Protein AF-0000000080637520 (afdb_homodimer)

Nearest PDB structures (foldseek):
  1yhf-assembly1_A  TM=9.267E-01  e=2.092E-11  Streptococcus pyogenes M1 GAS
  2ozj-assembly2_B-3  TM=9.590E-01  e=1.100E-08  Desulfitobacterium hafniense DCB-2
  3fjs-assembly2_D  TM=9.680E-01  e=2.111E-07  Cupriavidus pinatubonensis JMP134
  5j4f-assembly1_A  TM=8.768E-01  e=8.438E-08  Helicobacter pylori 26695
  9bwf-assembly1_A  TM=8.533E-01  e=1.335E-07  metagenome

Secondary structure (DSSP, 8-state):
---PEE--PPPBTTB-EEEEEEEETTEEEEEEEE-TT-EEEEE--SSEEEEEEEESEEEEEETTEEEEEETTEEEEE-TT--EEEEESSSEEEEEEEE--/---PEE--PPPBTTB-EEEEEEEETTEEEEEEEE-TT-EEEEE--SSEEEEEEEESEEEEEETTEEEEEETTEEEEE-TT--EEEEESSSEEEEEEEE--

Sequence (200 aa):
MAEPVNLDLTVQEGAVVSKTLLERPSGSLTLFAFGKGQRLSPHSAPYDAYIVLLEGRLSVTVGEETATLTAGTGILMPAMVLHALEALEDSRFLLVMLKAMAEPVNLDLTVQEGAVVSKTLLERPSGSLTLFAFGKGQRLSPHSAPYDAYIVLLEGRLSVTVGEETATLTAGTGILMPAMVLHALEALEDSRFLLVMLKA

Solvent-accessible surface area (backbone atoms only — not comparable to full-atom values): 9967 Å² total; per-residue (Å²): 122,54,64,73,41,78,65,81,65,72,60,35,88,97,36,84,38,71,46,79,78,43,80,50,88,8,22,37,35,32,41,38,16,31,25,55,71,37,68,45,73,74,44,61,45,91,33,39,33,36,41,37,31,66,37,45,28,36,38,39,31,39,64,93,23,72,36,78,42,43,52,48,21,28,38,74,40,54,49,65,40,40,30,31,39,34,17,75,26,56,24,32,32,40,39,38,35,44,32,110,122,53,63,72,42,77,66,80,66,72,60,34,87,97,36,84,39,72,46,80,78,44,82,50,90,9,23,37,34,33,39,38,14,30,24,55,70,38,68,43,75,75,46,62,44,90,35,40,34,34,39,38,31,66,37,44,29,36,39,39,31,39,64,91,24,71,37,78,42,44,52,49,22,26,38,75,41,54,49,64,40,40,30,31,40,35,18,74,27,57,25,33,31,40,39,38,35,42,44,100

Radius of gyration: 16.41 Å; Cα contacts (8 Å, |Δi|>4): 615; chains: 2; bounding box: 31×48×44 Å

Structure (mmCIF, N/CA/C/O backbone):
data_AF-0000000080637520-model_v1
#
loop_
_entity.id
_entity.type
_entity.pdbx_description
1 polymer 'Cup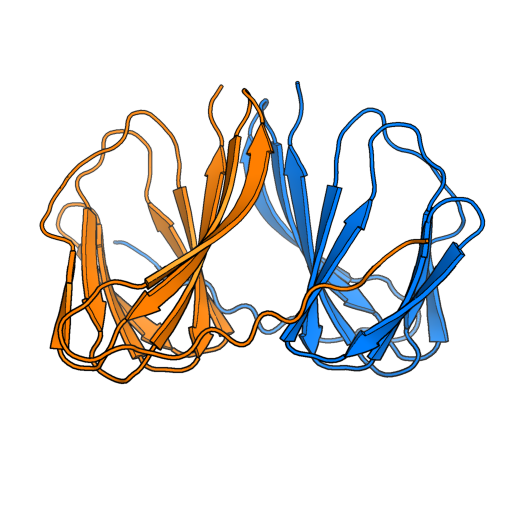in 2 conserved barrel domain protein'
#
loop_
_atom_site.group_PDB
_atom_site.id
_atom_site.type_symbol
_atom_site.label_atom_id
_atom_site.label_alt_id
_atom_site.label_comp_id
_atom_site.label_asym_id
_atom_site.label_entity_id
_atom_site.label_seq_id
_atom_site.pdbx_PDB_ins_code
_atom_site.Cartn_x
_atom_site.Cartn_y
_atom_site.Cartn_z
_atom_site.occupancy
_atom_site.B_iso_or_equiv
_atom_site.auth_seq_id
_atom_site.auth_comp_id
_atom_site.auth_asym_id
_atom_site.auth_atom_id
_atom_site.pdbx_PDB_model_num
ATOM 1 N N . MET A 1 1 ? 5.723 -22.016 3.059 1 69.44 1 MET A N 1
ATOM 2 C CA . MET A 1 1 ? 4.383 -21.688 2.58 1 69.44 1 MET A CA 1
ATOM 3 C C . MET A 1 1 ? 4.203 -20.188 2.463 1 69.44 1 MET A C 1
ATOM 5 O O . MET A 1 1 ? 4.762 -19.422 3.258 1 69.44 1 MET A O 1
ATOM 9 N N . ALA A 1 2 ? 3.672 -19.703 1.327 1 84.25 2 ALA A N 1
ATOM 10 C CA . ALA A 1 2 ? 3.252 -18.312 1.232 1 84.25 2 ALA A CA 1
ATOM 11 C C . ALA A 1 2 ? 2.211 -17.984 2.297 1 84.25 2 ALA A C 1
ATOM 13 O O . ALA A 1 2 ? 1.141 -18.594 2.34 1 84.25 2 ALA A O 1
ATOM 14 N N . GLU A 1 3 ? 2.48 -17.234 3.225 1 92.44 3 GLU A N 1
ATOM 15 C CA . GLU A 1 3 ? 1.586 -16.953 4.344 1 92.44 3 GLU A CA 1
ATOM 16 C C . GLU A 1 3 ? 1.021 -15.539 4.262 1 92.44 3 GLU A C 1
ATOM 18 O O . GLU A 1 3 ? 1.739 -14.562 4.492 1 92.44 3 GLU A O 1
ATOM 23 N N . PRO A 1 4 ? -0.352 -15.492 3.914 1 96.94 4 PRO A N 1
ATOM 24 C CA . PRO A 1 4 ? -0.959 -14.156 3.943 1 96.94 4 PRO A CA 1
ATOM 25 C C . PRO A 1 4 ? -0.915 -13.523 5.332 1 96.94 4 PRO A C 1
ATOM 27 O O . PRO A 1 4 ? -1.029 -14.219 6.34 1 96.94 4 PRO A O 1
ATOM 30 N N . VAL A 1 5 ? -0.699 -12.281 5.352 1 97.19 5 VAL A N 1
ATOM 31 C CA . VAL A 1 5 ? -0.708 -11.516 6.594 1 97.19 5 VAL A CA 1
ATOM 32 C C . VAL A 1 5 ? -2.012 -10.727 6.711 1 97.19 5 VAL A C 1
ATOM 34 O O . VAL A 1 5 ? -2.391 -10 5.789 1 97.19 5 VAL A O 1
ATOM 37 N N . ASN A 1 6 ? -2.688 -10.883 7.836 1 96.94 6 ASN A N 1
ATOM 38 C CA . ASN A 1 6 ? -3.873 -10.078 8.109 1 96.94 6 ASN A CA 1
ATOM 39 C C . ASN A 1 6 ? -3.502 -8.656 8.5 1 96.94 6 ASN A C 1
ATOM 41 O O . ASN A 1 6 ? -2.656 -8.445 9.367 1 96.94 6 ASN A O 1
ATOM 45 N N . LEU A 1 7 ? -4.184 -7.707 7.82 1 96.56 7 LEU A N 1
ATOM 46 C CA . LEU A 1 7 ? -3.807 -6.316 8.031 1 96.56 7 LEU A CA 1
ATOM 47 C C . LEU A 1 7 ? -4.785 -5.625 8.977 1 96.56 7 LEU A C 1
ATOM 49 O O . LEU A 1 7 ? -4.984 -4.41 8.891 1 96.56 7 LEU A O 1
ATOM 53 N N . ASP A 1 8 ? -5.383 -6.449 9.781 1 93.81 8 ASP A N 1
ATOM 54 C CA . ASP A 1 8 ? -6.289 -5.914 10.789 1 93.81 8 ASP A CA 1
ATOM 55 C C . ASP A 1 8 ? -5.527 -5.477 12.039 1 93.81 8 ASP A C 1
ATOM 57 O O . ASP A 1 8 ? -5.094 -6.316 12.836 1 93.81 8 ASP A O 1
ATOM 61 N N . LEU A 1 9 ? -5.141 -4.316 12.18 1 95.5 9 LEU A N 1
ATOM 62 C CA . LEU A 1 9 ? -4.445 -3.736 13.328 1 95.5 9 LEU A CA 1
ATOM 63 C C . LEU A 1 9 ? -5.41 -2.941 14.203 1 95.5 9 LEU A C 1
ATOM 65 O O . LEU A 1 9 ? -6.113 -2.059 13.711 1 95.5 9 LEU A O 1
ATOM 69 N N . THR A 1 10 ? -5.488 -3.232 15.43 1 93.69 10 THR A N 1
ATOM 70 C CA . THR A 1 10 ? -6.457 -2.621 16.328 1 93.69 10 THR A CA 1
ATOM 71 C C . THR A 1 10 ? -5.922 -1.31 16.891 1 93.69 10 THR A C 1
ATOM 73 O O . THR A 1 10 ? -4.781 -1.249 17.359 1 93.69 10 THR A O 1
ATOM 76 N N . VAL A 1 11 ? -6.777 -0.37 16.781 1 95.06 11 VAL A N 1
ATOM 77 C CA . VAL A 1 11 ? -6.445 0.908 17.406 1 95.06 11 VAL A CA 1
ATOM 78 C C . VAL A 1 11 ? -6.309 0.729 18.922 1 95.06 11 VAL A C 1
ATOM 80 O O . VAL A 1 11 ? -7.078 -0.007 19.531 1 95.06 11 VAL A O 1
ATOM 83 N N . GLN A 1 12 ? -5.258 1.315 19.406 1 91 12 GLN A N 1
ATOM 84 C CA . GLN A 1 12 ? -5.074 1.34 20.859 1 91 12 GLN A CA 1
ATOM 85 C C . GLN A 1 12 ? -5.164 2.764 21.391 1 91 12 GLN A C 1
ATOM 87 O O . GLN A 1 12 ? -4.531 3.678 20.859 1 91 12 GLN A O 1
ATOM 92 N N . GLU A 1 13 ? -6.008 2.924 22.391 1 85.5 13 GLU A N 1
ATOM 93 C CA . GLU A 1 13 ? -6.211 4.25 22.969 1 85.5 13 GLU A CA 1
ATOM 94 C C . GLU A 1 13 ? -4.891 4.859 23.422 1 85.5 13 GLU A C 1
ATOM 96 O O . GLU A 1 13 ? -4.117 4.219 24.141 1 85.5 13 GLU A O 1
ATOM 101 N N . GLY A 1 14 ? -4.691 6.031 22.969 1 84.69 14 GLY A N 1
ATOM 102 C CA . GLY A 1 14 ? -3.551 6.805 23.438 1 84.69 14 GLY A CA 1
ATOM 103 C C . GLY A 1 14 ? -2.234 6.344 22.844 1 84.69 14 GLY A C 1
ATOM 104 O O . GLY A 1 14 ? -1.164 6.758 23.297 1 84.69 14 GLY A O 1
ATOM 105 N N . ALA A 1 15 ? -2.311 5.422 21.984 1 87.75 15 ALA A N 1
ATOM 106 C CA . ALA A 1 15 ? -1.057 4.895 21.453 1 87.75 15 ALA A CA 1
ATOM 107 C C . ALA A 1 15 ? -1.112 4.777 19.922 1 87.75 15 ALA A C 1
ATOM 109 O O . ALA A 1 15 ? -2.15 4.422 19.359 1 87.75 15 ALA A O 1
ATOM 110 N N . VAL A 1 16 ? -0.018 5.199 19.375 1 89.44 16 VAL A N 1
ATOM 111 C CA . VAL A 1 16 ? 0.185 4.875 17.969 1 89.44 16 VAL A CA 1
ATOM 112 C C . VAL A 1 16 ? 0.652 3.43 17.828 1 89.44 16 VAL A C 1
ATOM 114 O O . VAL A 1 16 ? 1.63 3.023 18.453 1 89.44 16 VAL A O 1
ATOM 117 N N . VAL A 1 17 ? -0.124 2.627 17.125 1 96.19 17 VAL A N 1
ATOM 118 C CA . VAL A 1 17 ? 0.281 1.242 16.906 1 96.19 17 VAL A CA 1
ATOM 119 C C . VAL A 1 17 ? 0.634 1.041 15.43 1 96.19 17 VAL A C 1
ATOM 121 O O . VAL A 1 17 ? 0.028 1.656 14.547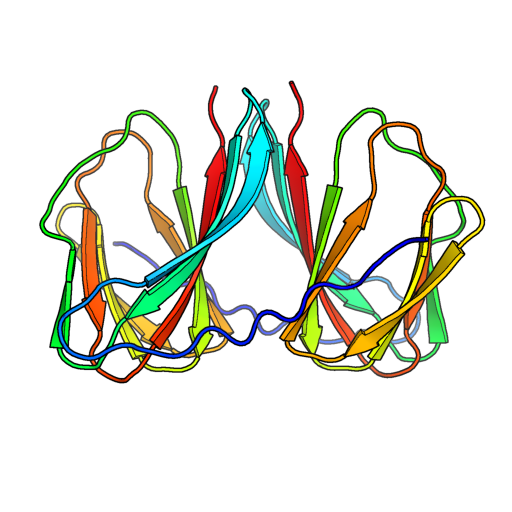 1 96.19 17 VAL A O 1
ATOM 124 N N . SER A 1 18 ? 1.673 0.239 15.164 1 97.69 18 SER A N 1
ATOM 125 C CA . SER A 1 18 ? 2.109 -0.012 13.797 1 97.69 18 SER A CA 1
ATOM 126 C C . SER A 1 18 ? 2.656 -1.427 13.641 1 97.69 18 SER A C 1
ATOM 128 O O . SER A 1 18 ? 2.924 -2.107 14.633 1 97.69 18 SER A O 1
ATOM 130 N N . LYS A 1 19 ? 2.666 -1.883 12.453 1 97.75 19 LYS A N 1
ATOM 131 C CA . LYS A 1 19 ? 3.256 -3.154 12.047 1 97.75 19 LYS A CA 1
ATOM 132 C C . LYS A 1 19 ? 4.031 -3.004 10.734 1 97.75 19 LYS A C 1
ATOM 134 O O . LYS A 1 19 ? 3.463 -2.607 9.719 1 97.75 19 LYS A O 1
ATOM 139 N N . THR A 1 20 ? 5.344 -3.295 10.797 1 98.44 20 THR A N 1
ATOM 140 C CA . THR A 1 20 ? 6.141 -3.279 9.57 1 98.44 20 THR A CA 1
ATOM 141 C C . THR A 1 20 ? 5.898 -4.543 8.758 1 98.44 20 THR A C 1
ATOM 143 O O . THR A 1 20 ? 6.105 -5.656 9.25 1 98.44 20 THR A O 1
ATOM 146 N N . LEU A 1 21 ? 5.516 -4.418 7.512 1 98.31 21 LEU A N 1
ATOM 147 C CA . LEU A 1 21 ? 5.188 -5.543 6.641 1 98.31 21 LEU A CA 1
ATOM 148 C C . LEU A 1 21 ? 6.387 -5.934 5.781 1 98.31 21 LEU A C 1
ATOM 150 O O . LEU A 1 21 ? 6.566 -7.109 5.457 1 98.31 21 LEU A O 1
ATOM 154 N N . LEU A 1 22 ? 7.137 -4.949 5.414 1 97.94 22 LEU A N 1
ATOM 155 C CA . LEU A 1 22 ? 8.328 -5.113 4.582 1 97.94 22 LEU A CA 1
ATOM 156 C C . LEU A 1 22 ? 9.336 -4.004 4.852 1 97.94 22 LEU A C 1
ATOM 158 O O . LEU A 1 22 ? 8.977 -2.826 4.891 1 97.94 22 LEU A O 1
ATOM 162 N N . GLU A 1 23 ? 10.57 -4.34 5.121 1 97.94 23 GLU A N 1
ATOM 163 C CA . GLU A 1 23 ? 11.664 -3.396 5.336 1 97.94 23 GLU A CA 1
ATOM 164 C C . GLU A 1 23 ? 12.93 -3.838 4.594 1 97.94 23 GLU A C 1
ATOM 166 O O . GLU A 1 23 ? 13.445 -4.93 4.836 1 97.94 23 GLU A O 1
ATOM 171 N N . ARG A 1 24 ? 13.242 -3.039 3.717 1 97.44 24 ARG A N 1
ATOM 172 C CA . ARG A 1 24 ? 14.469 -3.232 2.951 1 97.44 24 ARG A CA 1
ATOM 173 C C . ARG A 1 24 ? 15.281 -1.943 2.891 1 97.44 24 ARG A C 1
ATOM 175 O O . ARG A 1 24 ? 14.766 -0.864 3.191 1 97.44 24 ARG A O 1
ATOM 182 N N . PRO A 1 25 ? 16.625 -2.006 2.566 1 96.75 25 PRO A N 1
ATOM 183 C CA . PRO A 1 25 ? 17.406 -0.777 2.445 1 96.75 25 PRO A CA 1
ATOM 184 C C . PRO A 1 25 ? 16.781 0.235 1.489 1 96.75 25 PRO A C 1
ATOM 186 O O . PRO A 1 25 ? 16.906 1.444 1.696 1 96.75 25 PRO A O 1
ATOM 189 N N . SER A 1 26 ? 16.062 -0.219 0.478 1 97.38 26 SER A N 1
ATOM 190 C CA . SER A 1 26 ? 15.531 0.639 -0.574 1 97.38 26 SER A CA 1
ATOM 191 C C . SER A 1 26 ? 14.195 1.254 -0.161 1 97.38 26 SER A C 1
ATOM 193 O O . SER A 1 26 ? 13.695 2.168 -0.82 1 97.38 26 SER A O 1
ATOM 195 N N . GLY A 1 27 ? 13.633 0.707 0.934 1 98.06 27 GLY A N 1
ATOM 196 C CA . GLY A 1 27 ? 12.344 1.241 1.333 1 98.06 27 GLY A CA 1
ATOM 197 C C . GLY A 1 27 ? 11.625 0.375 2.35 1 98.06 27 GLY A C 1
ATOM 198 O O . GLY A 1 27 ? 12.203 -0.577 2.881 1 98.06 27 GLY A O 1
ATOM 199 N N . SER A 1 28 ? 10.383 0.803 2.646 1 98.62 28 SER A N 1
ATOM 200 C CA . SER A 1 28 ? 9.602 0.06 3.633 1 98.62 28 SER A CA 1
ATOM 201 C C . SER A 1 28 ? 8.109 0.189 3.367 1 98.62 28 SER A C 1
ATOM 203 O O . SER A 1 28 ? 7.676 1.099 2.656 1 98.62 28 SER A O 1
ATOM 205 N N . LEU A 1 29 ? 7.336 -0.751 3.822 1 98.81 29 LEU A N 1
ATOM 206 C CA . LEU A 1 29 ? 5.883 -0.794 3.912 1 98.81 29 LEU A CA 1
ATOM 207 C C . LEU A 1 29 ? 5.434 -1.036 5.352 1 98.81 29 LEU A C 1
ATOM 209 O O . LEU A 1 29 ? 5.746 -2.076 5.934 1 98.81 29 LEU A O 1
ATOM 213 N N . THR A 1 30 ? 4.746 -0.103 5.895 1 98.75 30 THR A N 1
ATOM 214 C CA . THR A 1 30 ? 4.332 -0.185 7.289 1 98.75 30 THR A CA 1
ATOM 215 C C . THR A 1 30 ? 2.834 0.061 7.426 1 98.75 30 THR A C 1
ATOM 217 O O . THR A 1 30 ? 2.287 0.961 6.785 1 98.75 30 THR A O 1
ATOM 220 N N . LEU A 1 31 ? 2.129 -0.757 8.195 1 98.81 31 LEU A N 1
ATOM 221 C CA . LEU A 1 31 ? 0.732 -0.562 8.57 1 98.81 31 LEU A CA 1
ATOM 222 C C . LEU A 1 31 ? 0.622 0.23 9.867 1 98.81 31 LEU A C 1
ATOM 224 O O . LEU A 1 31 ? 1.332 -0.054 10.836 1 98.81 31 LEU A O 1
ATOM 228 N N . PHE A 1 32 ? -0.22 1.238 9.852 1 98.69 32 PHE A N 1
ATOM 229 C CA . PHE A 1 32 ? -0.459 2.045 11.039 1 98.69 32 PHE A CA 1
ATOM 230 C C . PHE A 1 32 ? -1.928 1.994 11.445 1 98.69 32 PHE A C 1
ATOM 232 O O . PHE A 1 32 ? -2.809 1.88 10.586 1 98.69 32 PHE A O 1
ATOM 239 N N . ALA A 1 33 ? -2.174 2.145 12.742 1 98.38 33 ALA A N 1
ATOM 240 C CA . ALA A 1 33 ? -3.504 2.402 13.281 1 98.38 33 ALA A CA 1
ATOM 241 C C . ALA A 1 33 ? -3.486 3.588 14.242 1 98.38 33 ALA A C 1
ATOM 243 O O . ALA A 1 33 ? -2.678 3.627 15.172 1 98.38 33 ALA A O 1
ATOM 244 N N . PHE A 1 34 ? -4.277 4.543 13.953 1 97.56 34 PHE A N 1
ATOM 245 C CA . PHE A 1 34 ? -4.449 5.73 14.781 1 97.56 34 PHE A CA 1
ATOM 246 C C . PHE A 1 34 ? -5.859 5.789 15.352 1 97.56 34 PHE A C 1
ATOM 248 O O . PHE A 1 34 ? -6.84 5.641 14.617 1 97.56 34 PHE A O 1
ATOM 255 N N . GLY A 1 35 ? -5.914 5.934 16.625 1 96.88 35 GLY A N 1
ATOM 256 C CA . GLY A 1 35 ? -7.219 6.234 17.188 1 96.88 35 GLY A CA 1
ATOM 257 C C . GLY A 1 35 ? -7.695 7.641 16.875 1 96.88 35 GLY A C 1
ATOM 258 O O . GLY A 1 35 ? -6.891 8.523 16.562 1 96.88 35 GLY A O 1
ATOM 259 N N . LYS A 1 36 ? -9.062 7.75 16.891 1 96.75 36 LYS A N 1
ATOM 260 C CA . LYS A 1 36 ? -9.609 9.094 16.703 1 96.75 36 LYS A CA 1
ATOM 261 C C . LYS A 1 36 ? -8.883 10.109 17.578 1 96.75 36 LYS A C 1
ATOM 263 O O . LYS A 1 36 ? -8.703 9.891 18.781 1 96.75 36 LYS A O 1
ATOM 268 N N . GLY A 1 37 ? -8.461 11.18 16.922 1 96.5 37 GLY A N 1
ATOM 269 C CA . GLY A 1 37 ? -7.797 12.258 17.641 1 96.5 37 GLY A CA 1
ATOM 270 C C . GLY A 1 37 ? -6.293 12.086 17.719 1 96.5 37 GLY A C 1
ATOM 271 O O . GLY A 1 37 ? -5.57 13.031 18.031 1 96.5 37 GLY A O 1
ATOM 272 N N . GLN A 1 38 ? -5.77 10.891 17.531 1 97.06 38 GLN A N 1
ATOM 273 C CA . GLN A 1 38 ? -4.328 10.672 17.516 1 97.06 38 GLN A CA 1
ATOM 274 C C . GLN A 1 38 ? -3.66 11.453 16.391 1 97.06 38 GLN A C 1
ATOM 276 O O . GLN A 1 38 ? -4.184 11.516 15.281 1 97.06 38 GLN A O 1
ATOM 281 N N . ARG A 1 39 ? -2.428 11.953 16.688 1 96.06 39 ARG A N 1
ATOM 282 C CA . ARG A 1 39 ? -1.741 12.82 15.75 1 96.06 39 ARG A CA 1
ATOM 283 C C . ARG A 1 39 ? -0.271 12.438 15.617 1 96.06 39 ARG A C 1
ATOM 285 O O . ARG A 1 39 ? 0.289 11.789 16.5 1 96.06 39 ARG A O 1
ATOM 292 N N . LEU A 1 40 ? 0.281 12.711 14.492 1 96.06 40 LEU A N 1
ATOM 293 C CA . LEU A 1 40 ? 1.719 12.797 14.266 1 96.06 40 LEU A CA 1
ATOM 294 C C . LEU A 1 40 ? 2.148 14.242 14.023 1 96.06 40 LEU A C 1
ATOM 296 O O . LEU A 1 40 ? 1.677 14.883 13.086 1 96.06 40 LEU A O 1
ATOM 300 N N . SER A 1 41 ? 3.006 14.742 14.891 1 96.38 41 SER A N 1
ATOM 301 C CA . SER A 1 41 ? 3.461 16.125 14.812 1 96.38 41 SER A CA 1
ATOM 302 C C . SER A 1 41 ? 4.227 16.391 13.523 1 96.38 41 SER A C 1
ATOM 304 O O . SER A 1 41 ? 4.793 15.461 12.938 1 96.38 41 SER A O 1
ATOM 306 N N . PRO A 1 42 ? 4.25 17.594 13.125 1 97.69 42 PRO A N 1
ATOM 307 C CA . PRO A 1 42 ? 4.98 17.906 11.898 1 97.69 42 PRO A CA 1
ATOM 308 C C . PRO A 1 42 ? 6.434 17.438 11.938 1 97.69 42 PRO A C 1
ATOM 310 O O . PRO A 1 42 ? 7.125 17.641 12.938 1 97.69 42 PRO A O 1
ATOM 313 N N . HIS A 1 43 ? 6.863 16.766 10.945 1 98 43 HIS A N 1
ATOM 314 C CA . HIS A 1 43 ? 8.234 16.328 10.742 1 98 43 HIS A CA 1
ATOM 315 C C . HIS A 1 43 ? 8.523 16.078 9.258 1 98 43 HIS A C 1
ATOM 317 O O . HIS A 1 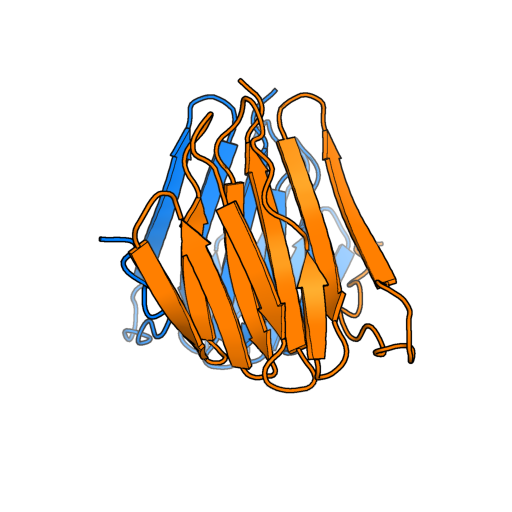43 ? 7.605 16.109 8.438 1 98 43 HIS A O 1
ATOM 323 N N . SER A 1 44 ? 9.781 15.961 8.883 1 97.38 44 SER A N 1
ATOM 324 C CA . SER A 1 44 ? 10.141 15.633 7.512 1 97.38 44 SER A CA 1
ATOM 325 C C . SER A 1 44 ? 11.008 14.383 7.449 1 97.38 44 SER A C 1
ATOM 327 O O . SER A 1 44 ? 11.578 13.961 8.461 1 97.38 44 SER A O 1
ATOM 329 N N . ALA A 1 45 ? 10.961 13.727 6.398 1 96.62 45 ALA A N 1
ATOM 330 C CA . ALA A 1 45 ? 11.844 12.602 6.098 1 96.62 45 ALA A CA 1
ATOM 331 C C . ALA A 1 45 ? 12.602 12.828 4.793 1 96.62 45 ALA A C 1
ATOM 333 O O . ALA A 1 45 ? 12.102 13.508 3.891 1 96.62 45 ALA A O 1
ATOM 334 N N . PRO A 1 46 ? 13.805 12.289 4.664 1 97.06 46 PRO A N 1
ATOM 335 C CA . PRO A 1 46 ? 14.609 12.547 3.463 1 97.06 46 PRO A CA 1
ATOM 336 C C . PRO A 1 46 ? 14.133 11.734 2.258 1 97.06 46 PRO A C 1
ATOM 338 O O . PRO A 1 46 ? 14.789 11.742 1.212 1 97.06 46 PRO A O 1
ATOM 341 N N . TYR A 1 47 ? 13.039 11.023 2.312 1 97.56 47 TYR A N 1
ATOM 342 C CA . TYR A 1 47 ? 12.539 10.156 1.247 1 97.56 47 TYR A CA 1
ATOM 343 C C . TYR A 1 47 ? 11.078 10.453 0.947 1 97.56 47 TYR A C 1
ATOM 345 O O . TYR A 1 47 ? 10.367 11.008 1.788 1 97.56 47 TYR A O 1
ATOM 353 N N . ASP A 1 48 ? 10.664 10.102 -0.244 1 97.62 48 ASP A N 1
ATOM 354 C CA . ASP A 1 48 ? 9.242 10.125 -0.551 1 97.62 48 ASP A CA 1
ATOM 355 C C . ASP A 1 48 ? 8.477 9.102 0.287 1 97.62 48 ASP A C 1
ATOM 357 O O . ASP A 1 48 ? 8.961 7.984 0.495 1 97.62 48 ASP A O 1
ATOM 361 N N . ALA A 1 49 ? 7.383 9.523 0.707 1 98.19 49 ALA A N 1
ATOM 362 C CA . ALA A 1 49 ? 6.469 8.633 1.423 1 98.19 49 ALA A CA 1
ATOM 363 C C . ALA A 1 49 ? 5.055 8.727 0.853 1 98.19 49 ALA A C 1
ATOM 365 O O . ALA A 1 49 ? 4.629 9.797 0.402 1 98.19 49 ALA A O 1
ATOM 366 N N . TYR A 1 50 ? 4.395 7.648 0.787 1 98.75 50 TYR A N 1
ATOM 367 C CA . TYR A 1 50 ? 3.039 7.59 0.254 1 98.75 50 TYR A CA 1
ATOM 368 C C . TYR A 1 50 ? 2.092 6.926 1.247 1 98.75 50 TYR A C 1
ATOM 370 O O . TYR A 1 50 ? 2.371 5.832 1.747 1 98.75 50 TYR A O 1
ATOM 378 N N . ILE A 1 51 ? 0.999 7.582 1.565 1 98.88 51 ILE A N 1
ATOM 379 C CA . ILE A 1 51 ? -0.025 7.035 2.449 1 98.88 51 ILE A CA 1
ATOM 380 C C . ILE A 1 51 ? -1.184 6.484 1.62 1 98.88 51 ILE A C 1
ATOM 382 O O . ILE A 1 51 ? -1.616 7.117 0.653 1 98.88 51 ILE A O 1
ATOM 386 N N . VAL A 1 52 ? -1.621 5.352 1.924 1 98.81 52 VAL A N 1
ATOM 387 C CA . VAL A 1 52 ? -2.891 4.797 1.464 1 98.81 52 VAL A CA 1
ATOM 388 C C . VAL A 1 52 ? -3.824 4.586 2.654 1 98.81 52 VAL A C 1
ATOM 390 O O . VAL A 1 52 ? -3.527 3.791 3.549 1 98.81 52 VAL A O 1
ATOM 393 N N . LEU A 1 53 ? -4.957 5.24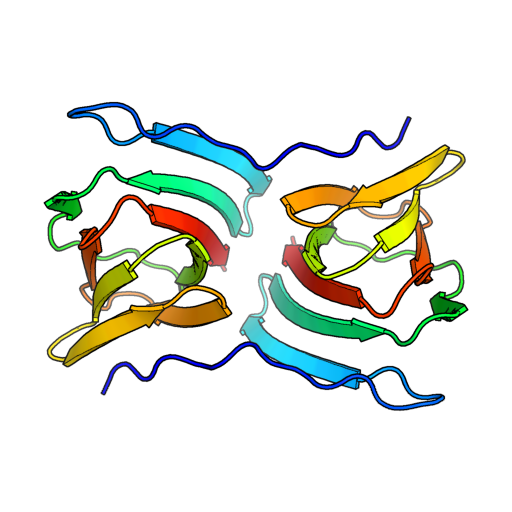6 2.658 1 98.69 53 LEU A N 1
ATOM 394 C CA . LEU A 1 53 ? -5.891 5.066 3.764 1 98.69 53 LEU A CA 1
ATOM 395 C C . LEU A 1 53 ? -6.805 3.871 3.518 1 98.69 53 LEU A C 1
ATOM 397 O O . LEU A 1 53 ? -7.5 3.814 2.502 1 98.69 53 LEU A O 1
ATOM 401 N N . LEU A 1 54 ? -6.754 2.949 4.402 1 97.94 54 LEU A N 1
ATOM 402 C CA . LEU A 1 54 ? -7.539 1.727 4.266 1 97.94 54 LEU A CA 1
ATOM 403 C C . LEU A 1 54 ? -8.898 1.876 4.934 1 97.94 54 LEU A C 1
ATOM 405 O O . LEU A 1 54 ? -9.898 1.335 4.453 1 97.94 54 LEU A O 1
ATOM 409 N N . GLU A 1 55 ? -8.93 2.488 6.074 1 97.25 55 GLU A N 1
ATOM 410 C CA . GLU A 1 55 ? -10.133 2.672 6.879 1 97.25 55 GLU A CA 1
ATOM 411 C C . GLU A 1 55 ? -10.086 3.984 7.656 1 97.25 55 GLU A C 1
ATOM 413 O O . GLU A 1 55 ? -9.023 4.387 8.133 1 97.25 55 GLU A O 1
ATOM 418 N N . GLY A 1 56 ? -11.273 4.641 7.805 1 97.56 56 GLY A N 1
ATOM 419 C CA . GLY A 1 56 ? -11.406 5.82 8.641 1 97.56 56 GLY A CA 1
ATOM 420 C C . GLY A 1 56 ? -11.328 7.117 7.855 1 97.56 56 GLY A C 1
ATOM 421 O O . GLY A 1 56 ? -11.805 7.191 6.719 1 97.56 56 GLY A O 1
ATOM 422 N N . ARG A 1 57 ? -10.945 8.164 8.523 1 98.69 57 ARG A N 1
ATOM 423 C CA . ARG A 1 57 ? -10.758 9.508 8 1 98.69 57 ARG A CA 1
ATOM 424 C C . ARG A 1 57 ? -9.516 10.164 8.594 1 98.69 57 ARG A C 1
ATOM 426 O O . ARG A 1 57 ? -9.344 10.195 9.812 1 98.69 57 ARG A O 1
ATOM 433 N N . LEU A 1 58 ? -8.641 10.617 7.75 1 98.56 58 LEU A N 1
ATOM 434 C CA . LEU A 1 58 ? -7.332 11.109 8.156 1 98.56 58 LEU A CA 1
ATOM 435 C C . LEU A 1 58 ? -7.082 12.508 7.594 1 98.56 58 LEU A C 1
ATOM 437 O O . LEU A 1 58 ? -7.297 12.75 6.406 1 98.56 58 LEU A O 1
ATOM 441 N N . SER A 1 59 ? -6.766 13.43 8.43 1 98.75 59 SER A N 1
ATOM 442 C CA . SER A 1 59 ? -6.266 14.719 7.98 1 98.75 59 SER A CA 1
ATOM 443 C C . SER A 1 59 ? -4.754 14.695 7.781 1 98.75 59 SER A C 1
ATOM 445 O O . SER A 1 59 ? -4.012 14.297 8.688 1 98.75 59 SER A O 1
ATOM 447 N N . VAL A 1 60 ? -4.309 15.055 6.602 1 98.75 60 VAL A N 1
ATOM 448 C CA . VAL A 1 60 ? -2.883 15.047 6.289 1 98.75 60 VAL A CA 1
ATOM 449 C C . VAL A 1 60 ? -2.443 16.422 5.816 1 98.75 60 VAL A C 1
ATOM 451 O O . VAL A 1 60 ? -3.021 16.984 4.879 1 98.75 60 VAL A O 1
ATOM 454 N N . THR A 1 61 ? -1.487 16.953 6.469 1 98.56 61 THR A N 1
ATOM 455 C CA . THR A 1 61 ? -0.877 18.203 6.055 1 98.56 61 THR A CA 1
ATOM 456 C C . THR A 1 61 ? 0.463 17.969 5.367 1 98.56 61 THR A C 1
ATOM 458 O O . THR A 1 61 ? 1.323 17.266 5.91 1 98.56 61 THR A O 1
ATOM 461 N N . VAL A 1 62 ? 0.596 18.469 4.207 1 98.5 62 VAL A N 1
ATOM 462 C CA . VAL A 1 62 ? 1.833 18.422 3.434 1 98.5 62 VAL A CA 1
ATOM 463 C C . VAL A 1 62 ? 2.271 19.828 3.064 1 98.5 62 VAL A C 1
ATOM 465 O O . VAL A 1 62 ? 1.618 20.5 2.26 1 98.5 62 VAL A O 1
ATOM 468 N N . GLY A 1 63 ? 3.455 20.203 3.633 1 97.44 63 GLY A N 1
ATOM 469 C CA . GLY A 1 63 ? 3.797 21.609 3.498 1 97.44 63 GLY A CA 1
ATOM 470 C C . GLY A 1 63 ? 2.738 22.547 4.066 1 97.44 63 GLY A C 1
ATOM 471 O O . GLY A 1 63 ? 2.361 22.422 5.234 1 97.44 63 GLY A O 1
ATOM 472 N N . GLU A 1 64 ? 2.211 23.344 3.188 1 96.81 64 GLU A N 1
ATOM 473 C CA . GLU A 1 64 ? 1.226 24.328 3.637 1 96.81 64 GLU A CA 1
ATOM 474 C C . GLU A 1 64 ? -0.193 23.875 3.301 1 96.81 64 GLU A C 1
ATOM 476 O O . GLU A 1 64 ? -1.16 24.578 3.598 1 96.81 64 GLU A O 1
ATOM 481 N N . GLU A 1 65 ? -0.273 22.812 2.76 1 97.88 65 GLU A N 1
ATOM 482 C CA . GLU A 1 65 ? -1.581 22.328 2.316 1 97.88 65 GLU A CA 1
ATOM 483 C C . GLU A 1 65 ? -2.084 21.203 3.197 1 97.88 65 GLU A C 1
ATOM 485 O O . GLU A 1 65 ? -1.303 20.344 3.621 1 97.88 65 GLU A O 1
ATOM 490 N N . THR A 1 66 ? -3.377 21.219 3.477 1 98.12 66 THR A N 1
ATOM 491 C CA . THR A 1 66 ? -4.012 20.156 4.246 1 98.12 66 THR A CA 1
ATOM 492 C C . THR A 1 66 ? -5.125 19.5 3.441 1 98.12 66 THR A C 1
ATOM 494 O O . THR A 1 66 ? -5.902 20.172 2.773 1 98.12 66 THR A O 1
ATOM 497 N N . ALA A 1 67 ? -5.148 18.188 3.475 1 98.38 67 ALA A N 1
ATOM 498 C CA . ALA A 1 67 ? -6.191 17.406 2.812 1 98.38 67 ALA A CA 1
ATOM 499 C C . ALA A 1 67 ? -6.793 16.375 3.76 1 98.38 67 ALA A C 1
ATOM 501 O O . ALA A 1 67 ? -6.125 15.914 4.691 1 98.38 67 ALA A O 1
ATOM 502 N N . THR A 1 68 ? -8.055 16.078 3.531 1 98.25 68 THR A N 1
ATOM 503 C CA . THR A 1 68 ? -8.703 14.984 4.246 1 98.25 68 THR A CA 1
ATOM 504 C C . THR A 1 68 ? -8.789 13.734 3.373 1 98.25 68 THR A C 1
ATOM 506 O O . THR A 1 68 ? -9.305 13.789 2.254 1 98.25 68 THR A O 1
ATOM 509 N N . LEU A 1 69 ? -8.266 12.68 3.91 1 98.56 69 LEU A N 1
ATOM 510 C CA . LEU A 1 69 ? -8.344 11.391 3.234 1 98.56 69 LEU A CA 1
ATOM 511 C C . LEU A 1 69 ? -9.523 10.578 3.748 1 98.56 69 LEU A C 1
ATOM 513 O O . LEU A 1 69 ? -9.805 10.57 4.949 1 98.56 69 LEU A O 1
ATOM 517 N N . THR A 1 70 ? -10.172 9.898 2.84 1 98.25 70 THR A N 1
ATOM 518 C CA . THR A 1 70 ? -11.148 8.859 3.162 1 98.25 70 THR A CA 1
ATOM 519 C C . THR A 1 70 ? -10.648 7.496 2.693 1 98.25 70 THR A C 1
ATOM 521 O O . THR A 1 70 ? -9.711 7.41 1.9 1 98.25 70 THR A O 1
ATOM 524 N N . ALA A 1 71 ? -11.258 6.434 3.299 1 97.31 71 ALA A N 1
ATOM 525 C CA . ALA A 1 71 ? -10.844 5.09 2.908 1 97.31 71 ALA A CA 1
ATOM 526 C C . ALA A 1 71 ? -10.812 4.945 1.39 1 97.31 71 ALA A C 1
ATOM 528 O O . ALA A 1 71 ? -11.727 5.398 0.697 1 97.31 71 ALA A O 1
ATOM 529 N N . GLY A 1 72 ? -9.742 4.387 0.909 1 96.62 72 GLY A N 1
ATOM 530 C CA . GLY A 1 72 ? -9.609 4.184 -0.525 1 96.62 72 GLY A CA 1
ATOM 531 C C . GLY A 1 72 ? -8.969 5.359 -1.239 1 96.62 72 GLY A C 1
ATOM 532 O O . GLY A 1 72 ? -9.086 5.492 -2.459 1 96.62 72 GLY A O 1
ATOM 533 N N . THR A 1 73 ? -8.414 6.238 -0.52 1 98.19 73 THR A N 1
ATOM 534 C CA . THR A 1 73 ? -7.637 7.32 -1.122 1 98.19 73 THR A CA 1
ATOM 535 C C . THR A 1 73 ? -6.191 7.285 -0.641 1 98.19 73 THR A C 1
ATOM 537 O O . THR A 1 73 ? -5.875 6.621 0.35 1 98.19 73 THR A O 1
ATOM 540 N N . GLY A 1 74 ? -5.27 7.906 -1.387 1 98.69 74 GLY A N 1
ATOM 541 C CA . GLY A 1 74 ? -3.867 8.031 -1.022 1 98.69 74 GLY A CA 1
ATOM 542 C C . GLY A 1 74 ? -3.303 9.414 -1.271 1 98.69 74 GLY A C 1
ATOM 543 O O . GLY A 1 74 ? -3.963 10.258 -1.884 1 98.69 74 GLY A O 1
ATOM 544 N N . ILE A 1 75 ? -2.145 9.641 -0.777 1 98.81 75 ILE A N 1
ATOM 545 C CA . ILE A 1 75 ? -1.513 10.938 -0.976 1 98.81 75 ILE A CA 1
ATOM 546 C C . ILE A 1 75 ? 0.004 10.797 -0.867 1 98.81 75 ILE A C 1
ATOM 548 O O . ILE A 1 75 ? 0.504 10.031 -0.04 1 98.81 75 ILE A O 1
ATOM 552 N N . LEU A 1 76 ? 0.652 11.547 -1.703 1 98.56 76 LEU A N 1
ATOM 553 C CA . LEU A 1 76 ? 2.109 11.602 -1.673 1 98.56 76 LEU A CA 1
ATOM 554 C C . LEU A 1 76 ? 2.594 12.625 -0.648 1 98.56 76 LEU A C 1
ATOM 556 O O . LEU A 1 76 ? 2.059 13.734 -0.57 1 98.56 76 LEU A O 1
ATOM 560 N N . MET A 1 77 ? 3.516 12.289 0.155 1 98.38 77 MET A N 1
ATOM 561 C CA . MET A 1 77 ? 4.312 13.195 0.976 1 98.38 77 MET A CA 1
ATOM 562 C C . MET A 1 77 ? 5.754 13.258 0.48 1 98.38 77 MET A C 1
ATOM 564 O O . MET A 1 77 ? 6.539 12.344 0.738 1 98.38 77 MET A O 1
ATOM 568 N N . PRO A 1 78 ? 6.082 14.328 -0.206 1 97.5 78 PRO A N 1
ATOM 569 C CA . PRO A 1 78 ? 7.383 14.375 -0.881 1 97.5 78 PRO A CA 1
ATOM 570 C C . PRO A 1 78 ? 8.555 14.484 0.095 1 97.5 78 PRO A C 1
ATOM 572 O O . PRO A 1 78 ? 8.406 15.039 1.185 1 97.5 78 PRO A O 1
ATOM 575 N N . ALA A 1 79 ? 9.695 13.984 -0.402 1 97.56 79 ALA A N 1
ATOM 576 C CA . ALA A 1 79 ? 10.93 14.078 0.369 1 97.56 79 ALA A CA 1
ATOM 577 C C . ALA A 1 79 ? 11.188 15.508 0.833 1 97.56 79 ALA A C 1
ATOM 579 O O . ALA A 1 79 ? 10.992 16.453 0.073 1 97.56 79 ALA A O 1
ATOM 580 N N . MET A 1 80 ? 11.555 15.641 2.074 1 98 80 MET A N 1
ATOM 581 C CA . MET A 1 80 ? 12.039 16.859 2.705 1 98 80 MET A CA 1
ATOM 582 C C . MET A 1 80 ? 10.898 17.828 2.961 1 98 80 MET A C 1
ATOM 584 O O . MET A 1 80 ? 11.102 18.922 3.52 1 98 80 MET A O 1
ATOM 588 N N . VAL A 1 81 ? 9.711 17.547 2.582 1 97.94 81 VAL A N 1
ATOM 589 C CA . VAL A 1 81 ? 8.562 18.406 2.838 1 97.94 81 VAL A CA 1
ATOM 590 C C . VAL A 1 81 ? 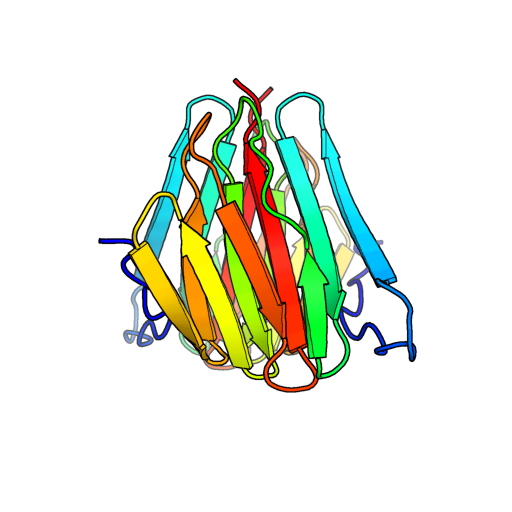7.926 18.047 4.176 1 97.94 81 VAL A C 1
ATOM 592 O O . VAL A 1 81 ? 7.715 16.859 4.465 1 97.94 81 VAL A O 1
ATOM 595 N N . LEU A 1 82 ? 7.719 19.062 4.969 1 98.31 82 LEU A N 1
ATOM 596 C CA . LEU A 1 82 ? 7.055 18.844 6.25 1 98.31 82 LEU A CA 1
ATOM 597 C C . LEU A 1 82 ? 5.664 18.25 6.047 1 98.31 82 LEU A C 1
ATOM 599 O O . LEU A 1 82 ? 4.93 18.672 5.152 1 98.31 82 LEU A O 1
ATOM 603 N N . HIS A 1 83 ? 5.344 17.281 6.883 1 98.69 83 HIS A N 1
ATOM 604 C CA . HIS A 1 83 ? 4.004 16.703 6.852 1 98.69 83 HIS A CA 1
ATOM 605 C C . HIS A 1 83 ? 3.527 16.344 8.25 1 98.69 83 HIS A C 1
ATOM 607 O O . HIS A 1 83 ? 4.336 16.203 9.172 1 98.69 83 HIS A O 1
ATOM 613 N N . ALA A 1 84 ? 2.254 16.281 8.445 1 98.5 84 ALA A N 1
ATOM 614 C CA . ALA A 1 84 ? 1.589 15.945 9.695 1 98.5 84 ALA A CA 1
ATOM 615 C C . ALA A 1 84 ? 0.299 15.172 9.438 1 98.5 84 ALA A C 1
ATOM 617 O O . ALA A 1 84 ? -0.296 15.281 8.367 1 98.5 84 ALA A O 1
ATOM 618 N N . LEU A 1 85 ? -0.102 14.391 10.469 1 98.38 85 LEU A N 1
ATOM 619 C CA . LEU A 1 85 ? -1.313 13.586 10.367 1 98.38 85 LEU A CA 1
ATOM 620 C C . LEU A 1 85 ? -2.197 13.773 11.594 1 98.38 85 LEU A C 1
ATOM 622 O O . LEU A 1 85 ? -1.694 13.945 12.711 1 98.38 85 LEU A O 1
ATOM 626 N N . GLU A 1 86 ? -3.432 13.68 11.391 1 98 86 GLU A N 1
ATOM 627 C CA . GLU A 1 86 ? -4.418 13.594 12.461 1 98 86 GLU A CA 1
ATOM 628 C C . GLU A 1 86 ? -5.574 12.672 12.078 1 98 86 GLU A C 1
ATOM 630 O O . GLU A 1 86 ? -6.176 12.836 11.016 1 98 86 GLU A O 1
ATOM 635 N N . ALA A 1 87 ? -5.832 11.734 13.008 1 98 87 ALA A N 1
ATOM 636 C CA . ALA A 1 87 ? -6.98 10.859 12.773 1 98 87 ALA A CA 1
ATOM 637 C C . ALA A 1 87 ? -8.281 11.531 13.203 1 98 87 ALA A C 1
ATOM 639 O O . ALA A 1 87 ? -8.484 11.789 14.391 1 98 87 ALA A O 1
ATOM 640 N N . LEU A 1 88 ? -9.125 11.727 12.242 1 98.25 88 LEU A N 1
ATOM 641 C CA . LEU A 1 88 ? -10.422 12.32 12.531 1 98.25 88 LEU A CA 1
ATOM 642 C C . LEU A 1 88 ? -11.414 11.25 12.992 1 98.25 88 LEU A C 1
ATOM 644 O O . LEU A 1 88 ? -12.43 11.57 13.617 1 98.25 88 LEU A O 1
ATOM 648 N N . GLU A 1 89 ? -11.219 10.047 12.609 1 97.81 89 GLU A N 1
ATOM 649 C CA . GLU A 1 89 ? -11.828 8.797 13.047 1 97.81 89 GLU A CA 1
ATOM 650 C C . GLU A 1 89 ? -10.766 7.727 13.297 1 97.81 89 GLU A C 1
ATOM 652 O O . GLU A 1 89 ? -9.609 7.887 12.891 1 97.81 89 GLU A O 1
ATOM 657 N N . ASP A 1 90 ? -11.25 6.68 14.039 1 97.19 90 ASP A N 1
ATOM 658 C CA . ASP A 1 90 ? -10.336 5.543 14.047 1 97.19 90 ASP A CA 1
ATOM 659 C C . ASP A 1 90 ? -9.906 5.184 12.625 1 97.19 90 ASP A C 1
ATOM 661 O O . ASP A 1 90 ? -10.742 4.996 11.742 1 97.19 90 ASP A O 1
ATOM 665 N N . SER A 1 91 ? -8.539 5.168 12.445 1 97.19 91 SER A N 1
ATOM 666 C CA . SER A 1 91 ? -8.023 5.043 11.078 1 97.19 91 SER A CA 1
ATOM 667 C C . SER A 1 91 ? -6.945 3.969 10.992 1 97.19 91 SER A C 1
ATOM 669 O O . SER A 1 91 ? -6.203 3.746 11.953 1 97.19 91 SER A O 1
ATOM 671 N N . ARG A 1 92 ? -6.918 3.281 9.922 1 97.88 92 ARG A N 1
ATOM 672 C CA . ARG A 1 92 ? -5.859 2.365 9.516 1 97.88 92 ARG A CA 1
ATOM 673 C C . ARG A 1 92 ? -5.332 2.719 8.133 1 97.88 92 ARG A C 1
ATOM 675 O O . ARG A 1 92 ? -6.109 3 7.219 1 97.88 92 ARG A O 1
ATOM 682 N N . PHE A 1 93 ? -3.98 2.799 7.992 1 98.56 93 PHE A N 1
ATOM 683 C CA . PHE A 1 93 ? -3.416 3.211 6.715 1 98.56 93 PHE A CA 1
ATOM 684 C C . PHE A 1 93 ? -2.051 2.574 6.492 1 98.56 93 PHE A C 1
ATOM 686 O O . PHE A 1 93 ? -1.415 2.111 7.445 1 98.56 93 PHE A O 1
ATOM 693 N N . LEU A 1 94 ? -1.7 2.445 5.266 1 98.88 94 LEU A N 1
ATOM 694 C CA . LEU A 1 94 ? -0.371 1.999 4.863 1 98.88 94 LEU A CA 1
ATOM 695 C C . LEU A 1 94 ? 0.547 3.189 4.605 1 98.88 94 LEU A C 1
ATOM 697 O O . LEU A 1 94 ? 0.119 4.199 4.039 1 98.88 94 LEU A O 1
ATOM 701 N N . LEU A 1 95 ? 1.753 3.066 5.023 1 98.88 95 LEU A N 1
ATOM 702 C CA . LEU A 1 95 ? 2.824 3.992 4.676 1 98.88 95 LEU A CA 1
ATOM 703 C C . LEU A 1 95 ? 3.893 3.301 3.836 1 98.88 95 LEU A C 1
ATOM 705 O O . LEU A 1 95 ? 4.516 2.338 4.289 1 98.88 95 LEU A O 1
ATOM 709 N N . VAL A 1 96 ? 4.074 3.713 2.615 1 98.88 96 VAL A N 1
ATOM 710 C CA . VAL A 1 96 ? 5.152 3.26 1.742 1 98.88 96 VAL A CA 1
ATOM 711 C C . VAL A 1 96 ? 6.262 4.309 1.699 1 98.88 96 VAL A C 1
ATOM 713 O O . VAL A 1 96 ? 6.012 5.469 1.363 1 98.88 96 VAL A O 1
ATOM 716 N N . MET A 1 97 ? 7.379 3.908 2.109 1 98.56 97 MET A N 1
ATOM 717 C CA . MET A 1 97 ? 8.539 4.789 2.016 1 98.56 97 MET A CA 1
ATOM 718 C C . MET A 1 97 ? 9.555 4.246 1.018 1 98.56 97 MET A C 1
ATOM 720 O O . MET A 1 97 ? 9.961 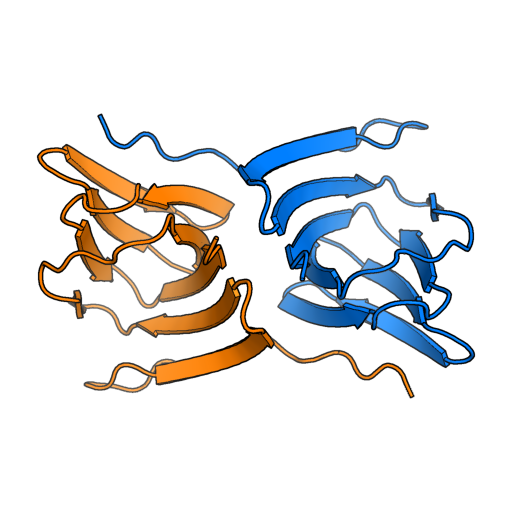3.084 1.106 1 98.56 97 MET A O 1
ATOM 724 N N . LEU A 1 98 ? 9.945 4.961 0.012 1 98 98 LEU A N 1
ATOM 725 C CA . LEU A 1 98 ? 10.984 4.582 -0.938 1 98 98 LEU A CA 1
ATOM 726 C C . LEU A 1 98 ? 12.266 5.363 -0.682 1 98 98 LEU A C 1
ATOM 728 O O . LEU A 1 98 ? 12.281 6.594 -0.772 1 98 98 LEU A O 1
ATOM 732 N N . LYS A 1 99 ? 13.344 4.598 -0.299 1 95.19 99 LYS A N 1
ATOM 733 C CA . LYS A 1 99 ? 14.594 5.195 0.156 1 95.19 99 LYS A CA 1
ATOM 734 C C . LYS A 1 99 ? 15.609 5.273 -0.979 1 95.19 99 LYS A C 1
ATOM 736 O O . LYS A 1 99 ? 15.797 4.305 -1.719 1 95.19 99 LYS A O 1
ATOM 741 N N . ALA A 1 100 ? 16.078 6.156 -1.67 1 66.25 100 ALA A N 1
ATOM 742 C CA . ALA A 1 100 ? 17.031 6.547 -2.697 1 66.25 100 ALA A CA 1
ATOM 743 C C . ALA A 1 100 ? 17.344 5.383 -3.633 1 66.25 100 ALA A C 1
ATOM 745 O O . ALA A 1 100 ? 17.312 4.219 -3.219 1 66.25 100 ALA A O 1
ATOM 746 N N . MET B 1 1 ? -0.88 22.172 -3.916 1 69.94 1 MET B N 1
ATOM 747 C CA . MET B 1 1 ? -1.817 21.562 -2.973 1 69.94 1 MET B CA 1
ATOM 748 C C . MET B 1 1 ? -1.588 20.062 -2.863 1 69.94 1 MET B C 1
ATOM 750 O O . MET B 1 1 ? -1.221 19.406 -3.844 1 69.94 1 MET B O 1
ATOM 754 N N . ALA B 1 2 ? -1.522 19.531 -1.633 1 83.5 2 ALA B N 1
ATOM 755 C CA . ALA B 1 2 ? -1.55 18.094 -1.442 1 83.5 2 ALA B CA 1
ATOM 756 C C . ALA B 1 2 ? -2.816 17.484 -2.039 1 83.5 2 ALA B C 1
ATOM 758 O O . ALA B 1 2 ? -3.928 17.828 -1.635 1 83.5 2 ALA B O 1
ATOM 759 N N . GLU B 1 3 ? -2.773 16.781 -3.035 1 92.31 3 GLU B N 1
ATOM 760 C CA . GLU B 1 3 ? -3.941 16.266 -3.738 1 92.31 3 GLU B CA 1
ATOM 761 C C . GLU B 1 3 ? -4.102 14.766 -3.508 1 92.31 3 GLU B C 1
ATOM 763 O O . GLU B 1 3 ? -3.32 13.961 -4.031 1 92.31 3 GLU B O 1
ATOM 768 N N . PRO B 1 4 ? -5.191 14.422 -2.684 1 96.88 4 PRO B N 1
ATOM 769 C CA . PRO B 1 4 ? -5.453 12.984 -2.539 1 96.88 4 PRO B CA 1
ATOM 770 C C . PRO B 1 4 ? -5.797 12.312 -3.865 1 96.88 4 PRO B C 1
ATOM 772 O O . PRO B 1 4 ? -6.441 12.922 -4.723 1 96.88 4 PRO B O 1
ATOM 775 N N . VAL B 1 5 ? -5.32 11.156 -4.016 1 97.19 5 VAL B N 1
ATOM 776 C CA . VAL B 1 5 ? -5.629 10.359 -5.195 1 97.19 5 VAL B CA 1
ATOM 777 C C . VAL B 1 5 ? -6.668 9.297 -4.844 1 97.19 5 VAL B C 1
ATOM 779 O O . VAL B 1 5 ? -6.496 8.547 -3.883 1 97.19 5 VAL B O 1
ATOM 782 N N . ASN B 1 6 ? -7.746 9.242 -5.617 1 96.94 6 ASN B N 1
ATOM 783 C CA . ASN B 1 6 ? -8.734 8.18 -5.457 1 96.94 6 ASN B CA 1
ATOM 784 C C . ASN B 1 6 ? -8.227 6.855 -6.016 1 96.94 6 ASN B C 1
ATOM 786 O O . ASN B 1 6 ? -7.746 6.801 -7.148 1 96.94 6 ASN B O 1
ATOM 790 N N . LEU B 1 7 ? -8.359 5.816 -5.172 1 96.69 7 LEU B N 1
ATOM 791 C CA . LEU B 1 7 ? -7.797 4.531 -5.57 1 96.69 7 LEU B CA 1
ATOM 792 C C . LEU B 1 7 ? -8.883 3.598 -6.094 1 96.69 7 LEU B C 1
ATOM 794 O O . LEU B 1 7 ? -8.766 2.377 -5.973 1 96.69 7 LEU B O 1
ATOM 798 N N . ASP B 1 8 ? -9.898 4.223 -6.609 1 93.88 8 ASP B N 1
ATOM 799 C CA . ASP B 1 8 ? -10.984 3.453 -7.211 1 93.88 8 ASP B CA 1
ATOM 800 C C . ASP B 1 8 ? -10.688 3.135 -8.672 1 93.88 8 ASP B C 1
ATOM 802 O O . ASP B 1 8 ? -10.828 3.996 -9.547 1 93.88 8 ASP B O 1
ATOM 806 N N . LEU B 1 9 ? -10.109 2.104 -8.992 1 95.5 9 LEU B N 1
ATOM 807 C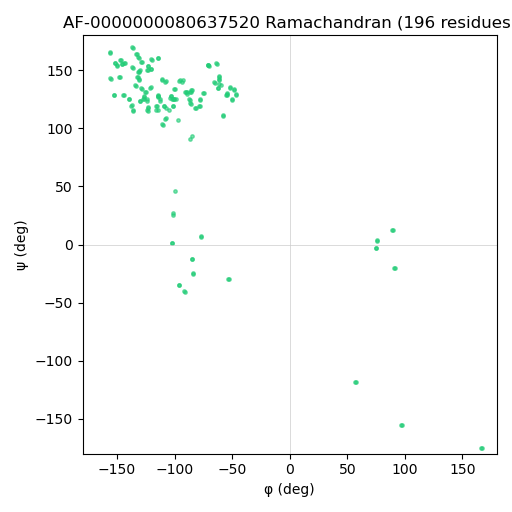 CA . LEU B 1 9 ? -9.797 1.64 -10.344 1 95.5 9 LEU B CA 1
ATOM 808 C C . LEU B 1 9 ? -10.82 0.617 -10.812 1 95.5 9 LEU B C 1
ATOM 810 O O . LEU B 1 9 ? -11.086 -0.373 -10.125 1 95.5 9 LEU B O 1
ATOM 814 N N . THR B 1 10 ? -11.43 0.816 -11.906 1 93.62 10 THR B N 1
ATOM 815 C CA . THR B 1 10 ? -12.508 -0.033 -12.398 1 93.62 10 THR B CA 1
ATOM 816 C C . THR B 1 10 ? -11.945 -1.216 -13.188 1 93.62 10 THR B C 1
ATOM 818 O O . THR B 1 10 ? -11.094 -1.04 -14.062 1 93.62 10 THR B O 1
ATOM 821 N N . VAL B 1 11 ? -12.469 -2.314 -12.797 1 95 11 VAL B N 1
ATOM 822 C CA . VAL B 1 11 ? -12.133 -3.514 -13.555 1 95 11 VAL B CA 1
ATOM 823 C C . VAL B 1 11 ? -12.617 -3.373 -14.992 1 95 11 VAL B C 1
ATOM 825 O O . VAL B 1 11 ? -13.703 -2.846 -15.234 1 95 11 VAL B O 1
ATOM 828 N N . GLN B 1 12 ? -11.734 -3.738 -15.891 1 90.94 12 GLN B N 1
ATOM 829 C CA . GLN B 1 12 ? -12.117 -3.781 -17.297 1 90.94 12 GLN B CA 1
ATOM 830 C C . GLN B 1 12 ? -12.086 -5.211 -17.828 1 90.94 12 GLN B C 1
ATOM 832 O O . GLN B 1 12 ? -11.109 -5.938 -17.625 1 90.94 12 GLN B O 1
ATOM 837 N N . GLU B 1 13 ? -13.195 -5.594 -18.422 1 85.25 13 GLU B N 1
ATOM 838 C CA . GLU B 1 13 ? -13.305 -6.953 -18.938 1 85.25 13 GLU B CA 1
ATOM 839 C C . GLU B 1 13 ? -12.156 -7.277 -19.891 1 85.25 13 GLU B C 1
ATOM 841 O O . GLU B 1 13 ? -11.875 -6.516 -20.828 1 85.25 13 GLU B O 1
ATOM 846 N N . GLY B 1 14 ? -11.547 -8.352 -19.609 1 84.69 14 GLY B N 1
ATOM 847 C CA . GLY B 1 14 ? -10.531 -8.867 -20.516 1 84.69 14 GLY B CA 1
ATOM 848 C C . GLY B 1 14 ? -9.219 -8.109 -20.438 1 84.69 14 GLY B C 1
ATOM 849 O O . GLY B 1 14 ? -8.344 -8.289 -21.281 1 84.69 14 GLY B O 1
ATOM 850 N N . ALA B 1 15 ? -9.156 -7.199 -19.578 1 87.62 15 ALA B N 1
ATOM 851 C CA . ALA B 1 15 ? -7.945 -6.387 -19.547 1 87.62 15 ALA B CA 1
ATOM 852 C C . ALA B 1 15 ? -7.445 -6.215 -18.109 1 87.62 15 ALA B C 1
ATOM 854 O O . ALA B 1 15 ? -8.242 -6.074 -17.188 1 87.62 15 ALA B O 1
ATOM 855 N N . VAL B 1 16 ? -6.152 -6.355 -18.031 1 89.31 16 VAL B N 1
ATOM 856 C CA . VAL B 1 16 ? -5.504 -5.93 -16.797 1 89.31 16 VAL B CA 1
ATOM 857 C C . VAL B 1 16 ? -5.359 -4.41 -16.781 1 89.31 16 VAL B C 1
ATOM 859 O O . VAL B 1 16 ? -4.82 -3.824 -17.719 1 89.31 16 VAL B O 1
ATOM 862 N N . VAL B 1 17 ? -5.969 -3.766 -15.797 1 96.25 17 VAL B N 1
ATOM 863 C CA . VAL B 1 17 ? -5.824 -2.318 -15.68 1 96.25 17 VAL B CA 1
ATOM 864 C C . VAL B 1 17 ? -4.996 -1.983 -14.445 1 96.25 17 VAL B C 1
ATOM 866 O O . VAL B 1 17 ? -5.066 -2.686 -13.43 1 96.25 17 VAL B O 1
ATOM 869 N N . SER B 1 18 ? -4.145 -0.957 -14.555 1 97.62 18 SER B N 1
ATOM 870 C CA . SER B 1 18 ? -3.289 -0.557 -13.438 1 97.62 18 SER B CA 1
ATOM 871 C C . SER B 1 18 ? -3.047 0.949 -13.445 1 97.62 18 SER B C 1
ATOM 873 O O . SER B 1 18 ? -3.336 1.628 -14.43 1 97.62 18 SER B O 1
ATOM 875 N N . LYS B 1 19 ? -2.693 1.443 -12.336 1 97.81 19 LYS B N 1
ATOM 876 C CA . LYS B 1 19 ? -2.285 2.83 -12.125 1 97.81 19 LYS B CA 1
ATOM 877 C C . LYS B 1 19 ? -1.061 2.914 -11.219 1 97.81 19 LYS B C 1
ATOM 879 O O . LYS B 1 19 ? -1.092 2.447 -10.078 1 97.81 19 LYS B O 1
ATOM 884 N N . THR B 1 20 ? 0.033 3.49 -11.758 1 98.44 20 THR B N 1
ATOM 885 C CA . THR B 1 20 ? 1.217 3.707 -10.938 1 98.44 20 THR B CA 1
ATOM 886 C C . THR B 1 20 ? 1.03 4.922 -10.031 1 98.44 20 THR B C 1
ATOM 888 O O . THR B 1 20 ? 0.777 6.027 -10.508 1 98.44 20 THR B O 1
ATOM 891 N N . LEU B 1 21 ? 1.185 4.766 -8.742 1 98.31 21 LEU B N 1
ATOM 892 C CA . LEU B 1 21 ? 0.971 5.824 -7.762 1 98.31 21 LEU B CA 1
ATOM 893 C C . LEU B 1 21 ? 2.285 6.508 -7.406 1 98.31 21 LEU B C 1
ATOM 895 O O . LEU B 1 21 ? 2.311 7.707 -7.121 1 98.31 21 LEU B O 1
ATOM 899 N N . LEU B 1 22 ? 3.326 5.734 -7.395 1 97.94 22 LEU B N 1
ATOM 900 C CA . LEU B 1 22 ? 4.672 6.195 -7.066 1 97.94 22 LEU B CA 1
ATOM 901 C C . LEU B 1 22 ? 5.723 5.328 -7.75 1 97.94 22 LEU B C 1
ATOM 903 O O . LEU B 1 22 ? 5.645 4.098 -7.711 1 97.94 22 LEU B O 1
ATOM 907 N N . GLU B 1 23 ? 6.672 5.906 -8.453 1 97.94 23 GLU B N 1
ATOM 908 C CA . GLU B 1 23 ? 7.781 5.223 -9.109 1 97.94 23 GLU B CA 1
ATOM 909 C C . GLU B 1 23 ? 9.094 5.965 -8.891 1 97.94 23 GLU B C 1
ATOM 911 O O . GLU B 1 23 ? 9.227 7.133 -9.258 1 97.94 23 GLU B O 1
ATOM 916 N N . ARG B 1 24 ? 9.875 5.305 -8.227 1 97.44 24 ARG B N 1
ATOM 917 C CA . ARG B 1 24 ? 11.227 5.797 -7.977 1 97.44 24 ARG B CA 1
ATOM 918 C C . ARG B 1 24 ? 12.266 4.727 -8.289 1 97.44 24 ARG B C 1
ATOM 920 O O . ARG B 1 24 ? 11.93 3.549 -8.422 1 97.44 24 ARG B O 1
ATOM 927 N N . PRO B 1 25 ? 13.578 5.086 -8.516 1 96.75 25 PRO B N 1
ATOM 928 C CA . PRO B 1 25 ? 14.602 4.07 -8.766 1 96.75 25 PRO B CA 1
ATOM 929 C C . PRO B 1 25 ? 14.633 2.986 -7.695 1 96.75 25 PRO B C 1
ATOM 931 O O . PRO B 1 25 ? 14.938 1.827 -7.992 1 96.75 25 PRO B O 1
ATOM 934 N N . SER B 1 26 ? 14.273 3.297 -6.465 1 97.38 26 SER B N 1
ATOM 935 C CA . SER B 1 26 ? 14.383 2.381 -5.332 1 97.38 26 SER B CA 1
ATOM 936 C C . SER B 1 26 ? 13.164 1.475 -5.234 1 97.38 26 SER B C 1
ATOM 938 O O . SER B 1 26 ? 13.164 0.499 -4.48 1 97.38 26 SER B O 1
ATOM 940 N N . GLY B 1 27 ? 12.125 1.845 -6 1 98.06 27 GLY B N 1
ATOM 941 C CA . GLY B 1 27 ? 10.93 1.021 -5.895 1 98.06 27 GLY B CA 1
ATOM 942 C C . GLY B 1 27 ? 9.703 1.665 -6.523 1 98.06 27 GLY B C 1
ATOM 943 O O . GLY B 1 27 ? 9.812 2.697 -7.188 1 98.06 27 GLY B O 1
ATOM 944 N N . SER B 1 28 ? 8.562 0.965 -6.34 1 98.62 28 SER B N 1
ATOM 945 C CA . SER B 1 28 ? 7.324 1.477 -6.922 1 98.62 28 SER B CA 1
ATOM 946 C C . SER B 1 28 ? 6.109 1.033 -6.109 1 98.62 28 SE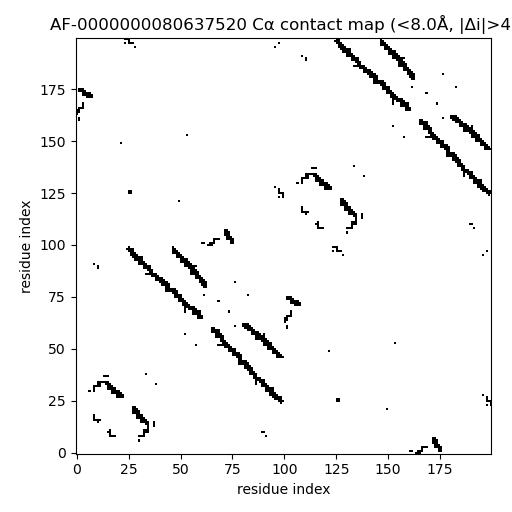R B C 1
ATOM 948 O O . SER B 1 28 ? 6.191 0.082 -5.328 1 98.62 28 SER B O 1
ATOM 950 N N . LEU B 1 29 ? 5.051 1.756 -6.195 1 98.81 29 LEU B N 1
ATOM 951 C CA . LEU B 1 29 ? 3.699 1.473 -5.723 1 98.81 29 LEU B CA 1
ATOM 952 C C . LEU B 1 29 ? 2.695 1.544 -6.867 1 98.81 29 LEU B C 1
ATOM 954 O O . LEU B 1 29 ? 2.523 2.598 -7.48 1 98.81 29 LEU B O 1
ATOM 958 N N . THR B 1 30 ? 2.066 0.462 -7.133 1 98.75 30 THR B N 1
ATOM 959 C CA . THR B 1 30 ? 1.146 0.389 -8.266 1 98.75 30 THR B CA 1
ATOM 960 C C . THR B 1 30 ? -0.2 -0.184 -7.824 1 98.75 30 THR B C 1
ATOM 962 O O . THR B 1 30 ? -0.251 -1.15 -7.062 1 98.75 30 THR B O 1
ATOM 965 N N . LEU B 1 31 ? -1.301 0.417 -8.242 1 98.81 31 LEU B N 1
ATOM 966 C CA . LEU B 1 31 ? -2.654 -0.098 -8.062 1 98.81 31 LEU B CA 1
ATOM 967 C C . LEU B 1 31 ? -3.072 -0.952 -9.25 1 98.81 31 LEU B C 1
ATOM 969 O O . LEU B 1 31 ? -2.863 -0.564 -10.406 1 98.81 31 LEU B O 1
ATOM 973 N N . PHE B 1 32 ? -3.596 -2.119 -8.953 1 98.69 32 PHE B N 1
ATOM 974 C CA . PHE B 1 32 ? -4.086 -3.01 -10 1 98.69 32 PHE B CA 1
ATOM 975 C C . PHE B 1 32 ? -5.566 -3.305 -9.812 1 98.69 32 PHE B C 1
ATOM 977 O O . PHE B 1 32 ? -6.059 -3.342 -8.68 1 98.69 32 PHE B O 1
ATOM 984 N N . ALA B 1 33 ? -6.25 -3.568 -10.93 1 98.31 33 ALA B N 1
ATOM 985 C CA . ALA B 1 33 ? -7.594 -4.141 -10.938 1 98.31 33 ALA B CA 1
ATOM 986 C C . ALA B 1 33 ? -7.68 -5.332 -11.883 1 98.31 33 ALA B C 1
ATOM 988 O O . ALA B 1 33 ? -7.297 -5.23 -13.055 1 98.31 33 ALA B O 1
ATOM 989 N N . PHE B 1 34 ? -8.07 -6.418 -11.352 1 97.56 34 PHE B N 1
ATOM 990 C CA . PHE B 1 34 ? -8.281 -7.648 -12.109 1 97.56 34 PHE B CA 1
ATOM 991 C C . PHE B 1 34 ? -9.75 -8.039 -12.102 1 97.56 34 PHE B C 1
ATOM 993 O O . PHE B 1 34 ? -10.383 -8.078 -11.047 1 97.56 34 PHE B O 1
ATOM 1000 N N . GLY B 1 35 ? -10.258 -8.25 -13.258 1 96.88 35 GLY B N 1
ATOM 1001 C CA . GLY B 1 35 ? -11.578 -8.859 -13.297 1 96.88 35 GLY B CA 1
ATOM 1002 C C . GLY B 1 35 ? -11.57 -10.32 -12.891 1 96.88 35 GLY B C 1
ATOM 1003 O O . GLY B 1 35 ? -10.539 -10.984 -12.953 1 96.88 35 GLY B O 1
ATOM 1004 N N . LYS B 1 36 ? -12.781 -10.734 -12.391 1 96.69 36 LYS B N 1
ATOM 1005 C CA . LYS B 1 36 ? -12.906 -12.156 -12.07 1 96.69 36 LYS B CA 1
ATOM 1006 C C . LYS B 1 36 ? -12.359 -13.023 -13.203 1 96.69 36 LYS B C 1
ATOM 1008 O O . LYS B 1 36 ? -12.703 -12.82 -14.367 1 96.69 36 LYS B O 1
ATOM 1013 N N . GLY B 1 37 ? -11.492 -13.93 -12.805 1 96.5 37 GLY B N 1
ATOM 1014 C CA . GLY B 1 37 ? -10.938 -14.867 -13.773 1 96.5 37 GLY B CA 1
ATOM 1015 C C . GLY B 1 37 ? -9.648 -14.367 -14.406 1 96.5 37 GLY B C 1
ATOM 1016 O O . GLY B 1 37 ? -8.914 -15.148 -15.023 1 96.5 37 GLY B O 1
ATOM 1017 N N . GLN B 1 38 ? -9.375 -13.102 -14.375 1 97.06 38 GLN B N 1
ATOM 1018 C CA . GLN B 1 38 ? -8.125 -12.562 -14.906 1 97.06 38 GLN B CA 1
ATOM 1019 C C . GLN B 1 38 ? -6.926 -13.133 -14.156 1 97.06 38 GLN B C 1
ATOM 1021 O O . GLN B 1 38 ? -6.957 -13.266 -12.93 1 97.06 38 GLN B O 1
ATOM 1026 N N . ARG B 1 39 ? -5.812 -13.344 -14.93 1 96.06 39 ARG B N 1
ATOM 1027 C CA . ARG B 1 39 ? -4.645 -14 -14.352 1 96.06 39 ARG B CA 1
ATOM 1028 C C . ARG B 1 39 ? -3.359 -13.297 -14.766 1 96.06 39 ARG B C 1
ATOM 1030 O O . ARG B 1 39 ? -3.334 -12.578 -15.773 1 96.06 39 ARG B O 1
ATOM 1037 N N . LEU B 1 40 ? -2.373 -13.391 -13.953 1 96.06 40 LEU B N 1
ATOM 1038 C CA . LEU B 1 40 ? -0.974 -13.148 -14.289 1 96.06 40 LEU B CA 1
ATOM 1039 C C . LEU B 1 40 ? -0.183 -14.453 -14.305 1 96.06 40 LEU B C 1
ATOM 1041 O O . LEU B 1 40 ? -0.104 -15.141 -13.281 1 96.06 40 LEU B O 1
ATOM 1045 N N . SER B 1 41 ? 0.37 -14.781 -15.438 1 96.38 41 SER B N 1
ATOM 1046 C CA . SER B 1 41 ? 1.11 -16.031 -15.609 1 96.38 41 SER B CA 1
ATOM 1047 C C . SER B 1 41 ? 2.352 -16.062 -14.719 1 96.38 41 SER B C 1
ATOM 1049 O O . SER B 1 41 ? 2.879 -15.008 -14.344 1 96.38 41 SER B O 1
ATOM 1051 N N . PRO B 1 42 ? 2.801 -17.219 -14.422 1 97.75 42 PRO B N 1
ATOM 1052 C CA . PRO B 1 42 ? 3.996 -17.312 -13.586 1 97.75 42 PRO B CA 1
ATOM 1053 C C . PRO B 1 42 ? 5.18 -16.531 -14.148 1 97.75 42 PRO B C 1
ATOM 1055 O O . PRO B 1 42 ? 5.465 -16.625 -15.344 1 97.75 42 PRO B O 1
ATOM 1058 N N . HIS B 1 43 ? 5.797 -15.734 -13.375 1 98 43 HIS B N 1
ATOM 1059 C CA . HIS B 1 43 ? 7.012 -14.992 -13.688 1 98 43 HIS B CA 1
ATOM 1060 C C . HIS B 1 43 ? 7.773 -14.617 -12.422 1 98 43 HIS B C 1
ATOM 1062 O O . HIS B 1 43 ? 7.27 -14.805 -11.312 1 98 43 HIS B O 1
ATOM 1068 N N . SER B 1 44 ? 9.039 -14.219 -12.555 1 97.31 44 SER B N 1
ATOM 1069 C CA . SER B 1 44 ? 9.805 -13.75 -11.406 1 97.31 44 SER B CA 1
ATOM 1070 C C . SER B 1 44 ? 10.336 -12.336 -11.625 1 97.31 44 SER B C 1
ATOM 1072 O O . SER B 1 44 ? 10.367 -11.852 -12.758 1 97.31 44 SER B O 1
ATOM 1074 N N . ALA B 1 45 ? 10.547 -11.664 -10.617 1 96.69 45 ALA B N 1
ATOM 1075 C CA . ALA B 1 45 ? 11.203 -10.359 -10.633 1 96.69 45 ALA B CA 1
ATOM 1076 C C . ALA B 1 45 ? 12.422 -10.344 -9.719 1 96.69 45 ALA B C 1
ATOM 1078 O O . ALA B 1 45 ? 12.469 -11.07 -8.719 1 96.69 45 ALA B O 1
ATOM 1079 N N . PRO B 1 46 ? 13.438 -9.547 -10.016 1 97.06 46 PRO B N 1
ATOM 1080 C CA . PRO B 1 46 ? 14.664 -9.562 -9.219 1 97.06 46 PRO B CA 1
ATOM 1081 C C . PRO B 1 46 ? 14.516 -8.828 -7.895 1 97.06 46 PRO B C 1
ATOM 1083 O O . PRO B 1 46 ? 15.5 -8.648 -7.164 1 97.06 46 PRO B O 1
ATOM 1086 N N . TYR B 1 47 ? 13.359 -8.375 -7.508 1 97.62 47 TYR B N 1
ATOM 1087 C CA . TYR B 1 47 ? 13.117 -7.594 -6.297 1 97.62 47 TYR B CA 1
ATOM 1088 C C . TYR B 1 47 ? 11.984 -8.195 -5.473 1 97.62 47 TYR B C 1
ATOM 1090 O O . TYR B 1 47 ? 11.156 -8.938 -6 1 97.62 47 TYR B O 1
ATOM 1098 N N . ASP B 1 48 ? 11.992 -7.875 -4.203 1 97.75 48 ASP B N 1
ATOM 1099 C CA . ASP B 1 48 ? 10.836 -8.203 -3.375 1 97.75 48 ASP B CA 1
ATOM 1100 C C . ASP B 1 48 ? 9.609 -7.414 -3.812 1 97.75 48 ASP B C 1
ATOM 1102 O O . ASP B 1 48 ? 9.703 -6.23 -4.137 1 97.75 48 ASP B O 1
ATOM 1106 N N . ALA B 1 49 ? 8.539 -8.094 -3.801 1 98.19 49 ALA B N 1
ATOM 1107 C CA . ALA B 1 49 ? 7.25 -7.469 -4.074 1 98.19 49 ALA B CA 1
ATOM 1108 C C . ALA B 1 49 ? 6.219 -7.848 -3.01 1 98.19 49 ALA B C 1
ATOM 1110 O O . ALA B 1 49 ? 6.242 -8.961 -2.49 1 98.19 49 ALA B O 1
ATOM 1111 N N . TYR B 1 50 ? 5.41 -6.941 -2.643 1 98.75 50 TYR B N 1
ATOM 1112 C CA . TYR B 1 50 ? 4.383 -7.16 -1.632 1 98.75 50 TYR B CA 1
ATOM 1113 C C . TYR B 1 50 ? 3.006 -6.77 -2.156 1 98.75 50 TYR B C 1
ATOM 1115 O O . TYR B 1 50 ? 2.824 -5.664 -2.672 1 98.75 50 TYR B O 1
ATOM 1123 N N . ILE B 1 51 ? 2.057 -7.656 -2.057 1 98.88 51 ILE B N 1
ATOM 1124 C CA . ILE B 1 51 ? 0.68 -7.391 -2.459 1 98.88 51 ILE B CA 1
ATOM 1125 C C . ILE B 1 51 ? -0.165 -7.074 -1.229 1 98.88 51 ILE B C 1
ATOM 1127 O O . ILE B 1 51 ? -0.045 -7.738 -0.197 1 98.88 51 ILE B O 1
ATOM 1131 N N . VAL B 1 52 ? -0.929 -6.082 -1.291 1 98.81 52 VAL B N 1
ATOM 1132 C CA . VAL B 1 52 ? -2.018 -5.805 -0.36 1 98.81 52 VAL B CA 1
ATOM 1133 C C . VAL B 1 52 ? -3.354 -5.855 -1.097 1 98.81 52 VAL B C 1
ATOM 1135 O O . VAL B 1 52 ? -3.602 -5.055 -2.002 1 98.81 52 VAL B O 1
ATOM 1138 N N . LEU B 1 53 ? -4.219 -6.738 -0.698 1 98.69 53 LEU B N 1
ATOM 1139 C CA . LEU B 1 53 ? -5.52 -6.824 -1.357 1 98.69 53 LEU B CA 1
ATOM 1140 C C . LEU B 1 53 ? -6.512 -5.852 -0.731 1 98.69 53 LEU B C 1
ATOM 1142 O O . LEU B 1 53 ? -6.766 -5.906 0.475 1 98.69 53 LEU B O 1
ATOM 1146 N N . LEU B 1 54 ? -7.023 -4.996 -1.527 1 97.94 54 LEU B N 1
ATOM 1147 C CA . LEU B 1 54 ? -7.945 -3.973 -1.047 1 97.94 54 LEU B CA 1
ATOM 1148 C C . LEU B 1 54 ? -9.391 -4.449 -1.155 1 97.94 54 LEU B C 1
ATOM 1150 O O . LEU B 1 54 ? -10.219 -4.121 -0.306 1 97.94 54 LEU B O 1
ATOM 1154 N N . GLU B 1 55 ? -9.703 -5.109 -2.217 1 97.25 55 GLU B N 1
ATOM 1155 C CA . GLU B 1 55 ? -11.055 -5.59 -2.518 1 97.25 55 GLU B CA 1
ATOM 1156 C C . GLU B 1 55 ? -11.008 -6.891 -3.312 1 97.25 55 GLU B C 1
ATOM 1158 O O . GLU B 1 55 ? -10.148 -7.07 -4.172 1 97.25 55 GLU B O 1
ATOM 1163 N N . GLY B 1 56 ? -11.992 -7.797 -3.031 1 97.56 56 GLY B N 1
ATOM 1164 C CA . GLY B 1 56 ? -12.172 -9.016 -3.807 1 97.56 56 GLY B CA 1
ATOM 1165 C C . GLY B 1 56 ? -11.5 -10.227 -3.178 1 97.56 56 GLY B C 1
ATOM 1166 O O . GLY B 1 56 ? -11.461 -10.352 -1.952 1 97.56 56 GLY B O 1
ATOM 1167 N N . ARG B 1 57 ? -11.18 -11.195 -4.012 1 98.62 57 ARG B N 1
ATOM 1168 C CA . ARG B 1 57 ? -10.508 -12.445 -3.652 1 98.62 57 ARG B CA 1
ATOM 1169 C C . ARG B 1 57 ? -9.477 -12.828 -4.703 1 98.62 57 ARG B C 1
ATOM 1171 O O . ARG B 1 57 ? -9.773 -12.867 -5.895 1 98.62 57 ARG B O 1
ATOM 1178 N N . LEU B 1 58 ? -8.273 -13.031 -4.254 1 98.62 58 LEU B N 1
ATOM 1179 C CA . LEU B 1 58 ? -7.137 -13.25 -5.145 1 98.62 58 LEU B CA 1
ATOM 1180 C C . LEU B 1 58 ? -6.395 -14.531 -4.781 1 98.62 58 LEU B C 1
ATOM 1182 O O . LEU B 1 58 ? -6.09 -14.766 -3.609 1 98.62 58 LEU B O 1
ATOM 1186 N N . SER B 1 59 ? -6.23 -15.383 -5.703 1 98.75 59 SER B N 1
ATOM 1187 C CA . SER B 1 59 ? -5.324 -16.516 -5.531 1 98.75 59 SER B CA 1
ATOM 1188 C C . SER B 1 59 ? -3.896 -16.141 -5.926 1 98.75 59 SER B C 1
ATOM 1190 O O . SER B 1 59 ? -3.66 -15.648 -7.027 1 98.75 59 SER B O 1
ATOM 1192 N N . VAL B 1 60 ? -2.973 -16.344 -5.02 1 98.75 60 VAL B N 1
ATOM 1193 C CA . VAL B 1 60 ? -1.577 -16.016 -5.273 1 98.75 60 VAL B CA 1
ATOM 1194 C C . VAL B 1 60 ? -0.697 -17.234 -5.07 1 98.75 60 VAL B C 1
ATOM 1196 O O . VAL B 1 60 ? -0.733 -17.859 -4.008 1 98.75 60 VAL B O 1
ATOM 1199 N N . THR B 1 61 ? 0.048 -17.547 -6.043 1 98.62 61 THR B N 1
ATOM 1200 C CA . THR B 1 61 ? 1.034 -18.609 -5.949 1 98.62 61 THR B CA 1
ATOM 1201 C C . THR B 1 61 ? 2.443 -18.047 -5.816 1 98.62 61 THR B C 1
ATOM 1203 O O . THR B 1 61 ? 2.854 -17.203 -6.609 1 98.62 61 THR B O 1
ATOM 1206 N N . VAL B 1 62 ? 3.111 -18.469 -4.832 1 98.5 62 VAL B N 1
ATOM 1207 C CA . VAL B 1 62 ? 4.504 -18.109 -4.586 1 98.5 62 VAL B CA 1
ATOM 1208 C C . VAL B 1 62 ? 5.352 -19.375 -4.477 1 98.5 62 VAL B C 1
ATOM 1210 O O . VAL B 1 62 ? 5.219 -20.141 -3.514 1 98.5 62 VAL B O 1
ATOM 1213 N N . GLY B 1 63 ? 6.285 -19.5 -5.453 1 97.44 63 GLY B N 1
ATOM 1214 C CA . GLY B 1 63 ? 6.957 -20.781 -5.52 1 97.44 63 GLY B CA 1
ATOM 1215 C C . GLY B 1 63 ? 5.996 -21.953 -5.676 1 97.44 63 GLY B C 1
ATOM 1216 O O . GLY B 1 63 ? 5.184 -21.969 -6.602 1 97.44 63 GLY B O 1
ATOM 1217 N N . GLU B 1 64 ? 6.035 -22.797 -4.691 1 96.88 64 GLU B N 1
ATOM 1218 C CA . GLU B 1 64 ? 5.199 -24 -4.77 1 96.88 64 GLU B CA 1
ATOM 1219 C C . GLU B 1 64 ? 3.951 -23.859 -3.902 1 96.88 64 GLU B C 1
ATOM 1221 O O . GLU B 1 64 ? 3.131 -24.766 -3.832 1 96.88 64 GLU B O 1
ATOM 1226 N N . GLU B 1 65 ? 3.855 -22.797 -3.336 1 97.94 65 GLU B N 1
ATOM 1227 C CA . GLU B 1 65 ? 2.746 -22.609 -2.408 1 97.94 65 GLU B CA 1
ATOM 1228 C C . GLU B 1 65 ? 1.706 -21.656 -2.984 1 97.94 65 GLU B C 1
ATOM 1230 O O . GLU B 1 65 ? 2.057 -20.656 -3.633 1 97.94 65 GLU B O 1
ATOM 1235 N N . THR B 1 66 ? 0.442 -21.984 -2.758 1 98.12 66 THR B N 1
ATOM 1236 C CA . THR B 1 66 ? -0.659 -21.125 -3.186 1 98.12 66 THR B CA 1
ATOM 1237 C C . THR B 1 66 ? -1.501 -20.688 -1.989 1 98.12 66 THR B C 1
ATOM 1239 O O . THR B 1 66 ? -1.796 -21.5 -1.104 1 98.12 66 THR B O 1
ATOM 1242 N N . ALA B 1 67 ? -1.829 -19.438 -1.962 1 98.38 67 ALA B N 1
ATOM 1243 C CA . ALA B 1 67 ? -2.688 -18.875 -0.918 1 98.38 67 ALA B CA 1
ATOM 1244 C C . ALA B 1 67 ? -3.816 -18.047 -1.52 1 98.38 67 ALA B C 1
ATOM 1246 O O . ALA B 1 67 ? -3.676 -17.5 -2.613 1 98.38 67 ALA B O 1
ATOM 1247 N N . THR B 1 68 ? -4.941 -18.031 -0.815 1 98.25 68 THR B N 1
ATOM 1248 C CA . THR B 1 68 ? -6.039 -17.141 -1.181 1 98.25 68 THR B CA 1
ATOM 1249 C C . THR B 1 68 ? -6.059 -15.906 -0.284 1 98.25 68 THR B C 1
ATOM 1251 O O . THR B 1 68 ? -6.078 -16.016 0.943 1 98.25 68 THR B O 1
ATOM 1254 N N . LEU B 1 69 ? -6.027 -14.773 -0.926 1 98.56 69 LEU B N 1
ATOM 1255 C CA . LEU B 1 69 ? -6.125 -13.508 -0.212 1 98.56 69 LEU B CA 1
ATOM 1256 C C . LEU B 1 69 ? -7.566 -13 -0.2 1 98.56 69 LEU B C 1
ATOM 1258 O O . LEU B 1 69 ? -8.273 -13.117 -1.201 1 98.56 69 LEU B O 1
ATOM 1262 N N . THR B 1 70 ? -7.938 -12.445 0.918 1 98.25 70 THR B N 1
ATOM 1263 C CA . THR B 1 70 ? -9.164 -11.664 1.038 1 98.25 70 THR B CA 1
ATOM 1264 C C . THR B 1 70 ? -8.844 -10.203 1.342 1 98.25 70 THR B C 1
ATOM 1266 O O . THR B 1 70 ? -7.719 -9.875 1.716 1 98.25 70 THR B O 1
ATOM 1269 N N . ALA B 1 71 ? -9.875 -9.344 1.053 1 97.31 71 ALA B N 1
ATOM 1270 C CA . ALA B 1 71 ? -9.648 -7.922 1.313 1 97.31 71 ALA B CA 1
ATOM 1271 C C . ALA B 1 71 ? -9.07 -7.707 2.709 1 97.31 71 ALA B C 1
ATOM 1273 O O . ALA B 1 71 ? -9.531 -8.312 3.678 1 97.31 71 ALA B O 1
ATOM 1274 N N . GLY B 1 72 ? -8.055 -6.895 2.77 1 96.62 72 GLY B N 1
ATOM 1275 C CA . GLY B 1 72 ? -7.438 -6.605 4.055 1 96.62 72 GLY B CA 1
ATOM 1276 C C . GLY B 1 72 ? -6.328 -7.574 4.418 1 96.62 72 GLY B C 1
ATOM 1277 O O . GLY B 1 72 ? -5.945 -7.676 5.586 1 96.62 72 GLY B O 1
ATOM 1278 N N . THR B 1 73 ? -5.891 -8.344 3.504 1 98.19 73 THR B N 1
ATOM 1279 C CA . THR B 1 73 ? -4.727 -9.195 3.719 1 98.19 73 THR B CA 1
ATOM 1280 C C . THR B 1 73 ? -3.623 -8.859 2.721 1 98.19 73 THR B C 1
ATOM 1282 O O . THR B 1 73 ? -3.867 -8.188 1.716 1 98.19 73 THR B O 1
ATOM 1285 N N . GLY B 1 74 ? -2.389 -9.234 3.023 1 98.69 74 GLY B N 1
ATOM 1286 C CA . GLY B 1 74 ? -1.24 -9.055 2.148 1 98.69 74 GLY B CA 1
ATOM 1287 C C . GLY B 1 74 ? -0.328 -10.266 2.109 1 98.69 74 GLY B C 1
ATOM 1288 O O . GLY B 1 74 ? -0.503 -11.211 2.885 1 98.69 74 GLY B O 1
ATOM 1289 N N . ILE B 1 75 ? 0.582 -10.242 1.206 1 98.81 75 ILE B N 1
ATOM 1290 C CA . ILE B 1 75 ? 1.514 -11.359 1.094 1 98.81 75 ILE B CA 1
ATOM 1291 C C . ILE B 1 75 ? 2.803 -10.891 0.423 1 98.81 75 ILE B C 1
ATOM 1293 O O . ILE B 1 75 ? 2.768 -10.07 -0.497 1 98.81 75 ILE B O 1
ATOM 1297 N N . LEU B 1 76 ? 3.871 -11.445 0.912 1 98.62 76 LEU B N 1
ATOM 1298 C CA . LEU B 1 76 ? 5.18 -11.18 0.325 1 98.62 76 LEU B CA 1
ATOM 1299 C C . LEU B 1 76 ? 5.449 -12.117 -0.85 1 98.62 76 LEU B C 1
ATOM 1301 O O . LEU B 1 76 ? 5.191 -13.32 -0.764 1 98.62 76 LEU B O 1
ATOM 1305 N N . MET B 1 77 ? 5.902 -11.609 -1.925 1 98.38 77 MET B N 1
ATOM 1306 C CA . MET B 1 77 ? 6.504 -12.352 -3.025 1 98.38 77 MET B CA 1
ATOM 1307 C C . MET B 1 77 ? 8 -12.07 -3.119 1 98.38 77 MET B C 1
ATOM 1309 O O . MET B 1 77 ? 8.406 -11.023 -3.619 1 98.38 77 MET B O 1
ATOM 1313 N N . PRO B 1 78 ? 8.805 -13.016 -2.658 1 97.56 78 PRO B N 1
ATOM 1314 C CA . PRO B 1 78 ? 10.234 -12.734 -2.531 1 97.56 78 PRO B CA 1
ATOM 1315 C C . PRO B 1 78 ? 10.938 -12.625 -3.883 1 97.56 78 PRO B C 1
ATOM 1317 O O . PRO B 1 78 ? 10.516 -13.258 -4.855 1 97.56 78 PRO B O 1
ATOM 1320 N N . ALA B 1 79 ? 12.047 -11.859 -3.846 1 97.69 79 ALA B N 1
ATOM 1321 C CA . ALA B 1 79 ? 12.875 -11.711 -5.035 1 97.69 79 ALA B CA 1
ATOM 1322 C C . ALA B 1 79 ? 13.25 -13.07 -5.617 1 97.69 79 ALA B C 1
ATOM 1324 O O . ALA B 1 79 ? 13.57 -14.008 -4.879 1 97.69 79 ALA B O 1
ATOM 1325 N N . MET B 1 80 ? 13.141 -13.18 -6.914 1 98 80 MET B N 1
ATOM 1326 C CA . MET B 1 80 ? 13.609 -14.297 -7.73 1 98 80 MET B CA 1
ATOM 1327 C C . MET B 1 80 ? 12.703 -15.508 -7.574 1 98 80 MET B C 1
ATOM 1329 O O . MET B 1 80 ? 12.922 -16.547 -8.211 1 98 80 MET B O 1
ATOM 1333 N N . VAL B 1 81 ? 11.727 -15.469 -6.762 1 97.88 81 VAL B N 1
ATOM 1334 C CA . VAL B 1 81 ? 10.781 -16.578 -6.598 1 97.88 81 VAL B CA 1
ATOM 1335 C C . VAL B 1 81 ? 9.625 -16.422 -7.578 1 97.88 81 VAL B C 1
ATOM 1337 O O . VAL B 1 81 ? 9.062 -15.328 -7.715 1 97.88 81 VAL B O 1
ATOM 1340 N N . LEU B 1 82 ? 9.344 -17.5 -8.266 1 98.31 82 LEU B N 1
ATOM 1341 C CA . LEU B 1 82 ? 8.219 -17.484 -9.195 1 98.31 82 LEU B CA 1
ATOM 1342 C C . LEU B 1 82 ? 6.906 -17.219 -8.453 1 98.31 82 LEU B C 1
ATOM 1344 O O . LEU B 1 82 ? 6.68 -17.75 -7.367 1 98.31 82 LEU B O 1
ATOM 1348 N N . HIS B 1 83 ? 6.09 -16.375 -9.07 1 98.69 83 HIS B N 1
ATOM 1349 C CA . HIS B 1 83 ? 4.773 -16.109 -8.508 1 98.69 83 HIS B CA 1
ATOM 1350 C C . HIS B 1 83 ? 3.73 -15.938 -9.609 1 98.69 83 HIS B C 1
ATOM 1352 O O . HIS B 1 83 ? 4.074 -15.664 -10.758 1 98.69 83 HIS B O 1
ATOM 1358 N N . ALA B 1 84 ? 2.504 -16.172 -9.281 1 98.5 84 ALA B N 1
ATOM 1359 C CA . ALA B 1 84 ? 1.35 -16.047 -10.172 1 98.5 84 ALA B CA 1
ATOM 1360 C C . ALA B 1 84 ? 0.119 -15.562 -9.406 1 98.5 84 ALA B C 1
ATOM 1362 O O . ALA B 1 84 ? 0.02 -15.758 -8.195 1 98.5 84 ALA B O 1
ATOM 1363 N N . LEU B 1 85 ? -0.803 -14.938 -10.172 1 98.38 85 LEU B N 1
ATOM 1364 C CA . LEU B 1 85 ? -2.029 -14.414 -9.586 1 98.38 85 LEU B CA 1
ATOM 1365 C C . LEU B 1 85 ? -3.25 -14.852 -10.391 1 98.38 85 LEU B C 1
ATOM 1367 O O . LEU B 1 85 ? -3.182 -14.953 -11.617 1 98.38 85 LEU B O 1
ATOM 1371 N N . GLU B 1 86 ? -4.316 -15.023 -9.719 1 98 86 GLU B N 1
ATOM 1372 C CA . GLU B 1 86 ? -5.629 -15.203 -10.336 1 98 86 GLU B CA 1
ATOM 1373 C C . GLU B 1 86 ? -6.723 -14.547 -9.5 1 98 86 GLU B C 1
ATOM 1375 O O . GLU B 1 86 ? -6.828 -14.797 -8.297 1 98 86 GLU B O 1
ATOM 1380 N N . ALA B 1 87 ? -7.516 -13.719 -10.219 1 98 87 ALA B N 1
ATOM 1381 C CA . ALA B 1 87 ? -8.648 -13.109 -9.531 1 98 87 ALA B CA 1
ATOM 1382 C C . ALA B 1 87 ? -9.828 -14.078 -9.461 1 98 87 ALA B C 1
ATOM 1384 O O . ALA B 1 87 ? -10.414 -14.43 -10.492 1 98 87 ALA B O 1
ATOM 1385 N N . LEU B 1 88 ? -10.18 -14.414 -8.25 1 98.25 88 LEU B N 1
ATOM 1386 C CA . LEU B 1 88 ? -11.328 -15.289 -8.055 1 98.25 88 LEU B CA 1
ATOM 1387 C C . LEU B 1 88 ? -12.625 -14.492 -8.055 1 98.25 88 LEU B C 1
ATOM 1389 O O . LEU B 1 88 ? -13.703 -15.055 -8.266 1 98.25 88 LEU B O 1
ATOM 1393 N N . GLU B 1 89 ? -12.57 -13.266 -7.734 1 97.81 89 GLU B N 1
ATOM 1394 C CA . GLU B 1 89 ? -13.562 -12.195 -7.848 1 97.81 89 GLU B CA 1
ATOM 1395 C C . GLU B 1 89 ? -12.938 -10.938 -8.438 1 97.81 89 GLU B C 1
ATOM 1397 O O . GLU B 1 89 ? -11.719 -10.812 -8.508 1 97.81 89 GLU B O 1
ATOM 1402 N N . ASP B 1 90 ? -13.891 -10.055 -8.883 1 97.12 90 ASP B N 1
ATOM 1403 C CA . ASP B 1 90 ? -13.32 -8.742 -9.188 1 97.12 90 ASP B CA 1
ATOM 1404 C C . ASP B 1 90 ? -12.469 -8.234 -8.023 1 97.12 90 ASP B C 1
ATOM 1406 O O . ASP B 1 90 ? -12.93 -8.211 -6.875 1 97.12 90 ASP B O 1
ATOM 1410 N N . SER B 1 91 ? -11.188 -7.898 -8.383 1 97.12 91 SER B N 1
ATOM 1411 C CA . SER B 1 91 ? -10.234 -7.605 -7.316 1 97.12 91 SER B CA 1
ATOM 1412 C C . SER B 1 91 ? -9.469 -6.316 -7.598 1 97.12 91 SER B C 1
ATOM 1414 O O . SER B 1 91 ? -9.219 -5.973 -8.758 1 97.12 91 SER B O 1
ATOM 1416 N N . ARG B 1 92 ? -9.188 -5.602 -6.574 1 97.88 92 ARG B N 1
ATOM 1417 C CA . ARG B 1 92 ? -8.289 -4.453 -6.559 1 97.88 92 ARG B CA 1
ATOM 1418 C C . ARG B 1 92 ? -7.207 -4.617 -5.496 1 97.88 92 ARG B C 1
ATOM 1420 O O . ARG B 1 92 ? -7.5 -5.023 -4.367 1 97.88 92 ARG B O 1
ATOM 1427 N N . PHE B 1 93 ? -5.918 -4.391 -5.883 1 98.56 93 PHE B N 1
ATOM 1428 C CA . PHE B 1 93 ? -4.832 -4.609 -4.934 1 98.56 93 PHE B CA 1
ATOM 1429 C C . PHE B 1 93 ? -3.664 -3.678 -5.223 1 98.56 93 PHE B C 1
ATOM 1431 O O . PHE B 1 93 ? -3.555 -3.133 -6.324 1 98.56 93 PHE B O 1
ATOM 1438 N N . LEU B 1 94 ? -2.93 -3.404 -4.227 1 98.88 94 LEU B N 1
ATOM 1439 C CA . LEU B 1 94 ? -1.68 -2.66 -4.344 1 98.88 94 LEU B CA 1
ATOM 1440 C C . LEU B 1 94 ? -0.497 -3.609 -4.508 1 98.88 94 LEU B C 1
ATOM 1442 O O . LEU B 1 94 ? -0.447 -4.664 -3.873 1 98.88 94 LEU B O 1
ATOM 1446 N N . LEU B 1 95 ? 0.424 -3.24 -5.328 1 98.88 95 LEU B N 1
ATOM 1447 C CA . LEU B 1 95 ? 1.723 -3.893 -5.461 1 98.88 95 LEU B CA 1
ATOM 1448 C C . LEU B 1 95 ? 2.85 -2.945 -5.062 1 98.88 95 LEU B C 1
ATOM 1450 O O . LEU B 1 95 ? 3.027 -1.893 -5.68 1 98.88 95 LEU B O 1
ATOM 1454 N N . VAL B 1 96 ? 3.561 -3.248 -4.027 1 98.88 96 VAL B N 1
ATOM 1455 C CA . VAL B 1 96 ? 4.762 -2.529 -3.613 1 98.88 96 VAL B CA 1
ATOM 1456 C C . VAL B 1 96 ? 6.004 -3.307 -4.043 1 98.88 96 VAL B C 1
ATOM 1458 O O . VAL B 1 96 ? 6.164 -4.477 -3.691 1 98.88 96 VAL B O 1
ATOM 1461 N N . MET B 1 97 ? 6.773 -2.689 -4.844 1 98.56 97 MET B N 1
ATOM 1462 C CA . MET B 1 97 ? 8.047 -3.287 -5.242 1 98.56 97 MET B CA 1
ATOM 1463 C C . MET B 1 97 ? 9.219 -2.494 -4.68 1 98.56 97 MET B C 1
ATOM 1465 O O . MET B 1 97 ? 9.289 -1.274 -4.848 1 98.56 97 MET B O 1
ATOM 1469 N N . LEU B 1 98 ? 10.133 -3.072 -3.971 1 98.12 98 LEU B N 1
ATOM 1470 C CA . LEU B 1 98 ? 11.352 -2.434 -3.475 1 98.12 98 LEU B CA 1
ATOM 1471 C C . LEU B 1 98 ? 12.57 -2.926 -4.242 1 98.12 98 LEU B C 1
ATOM 1473 O O . LEU B 1 98 ? 12.891 -4.117 -4.219 1 98.12 98 LEU B O 1
ATOM 1477 N N . LYS B 1 99 ? 13.328 -1.9 -5.016 1 95.5 99 LYS B N 1
ATOM 1478 C CA . LYS B 1 99 ? 14.375 -2.219 -5.977 1 95.5 99 LYS B CA 1
ATOM 1479 C C . LYS B 1 99 ? 15.758 -2.031 -5.359 1 95.5 99 LYS B C 1
ATOM 1481 O O . LYS B 1 99 ? 16.172 -0.903 -5.078 1 95.5 99 LYS B O 1
ATOM 1486 N N . ALA B 1 100 ? 16.422 -2.213 -4.48 1 69.75 100 ALA B N 1
ATOM 1487 C CA . ALA B 1 100 ? 17.828 -2.191 -4.051 1 69.75 100 ALA B CA 1
ATOM 1488 C C . ALA B 1 100 ? 18.047 -3.145 -2.881 1 69.75 100 ALA B C 1
ATOM 1490 O O . ALA B 1 100 ? 17.125 -3.426 -2.109 1 69.75 100 ALA B O 1
#

InterPro domains:
  IPR011051 RmlC-like cupin domain superfamily [SSF51182] (10-97)
  IPR013096 Cupin 2, conserved barrel [PF07883] (32-96)
  IPR014710 RmlC-like jelly roll fold [G3DSA:2.60.120.10] (3-99)

pLDDT: mean 96.44, std 4.87, range [66.25, 98.88]

Foldseek 3Di:
DPDDDDLDDDEDPPDKDKDWPDDDQFWTKMKIKYAAFDKDDKDFAQWKKKKAWQAAKKWKDWAHDIDIDHHGDMDIRGHPTIMMMGGNHTTMMMMITGHD/DPDDDDLDDDEDPPDKDKAWPDDDQFWTKMKIKYAAFDKDDKDFAQWKKKKAWQAAKKWKDWAHDIDIDHHGDMDIRGHPTIMMMGGNHTTMMMMITGHD

Organism: Winmispira thermophila (strain ATCC 700085 / DSM 6578 / Z-1203) (NCBI:txid869211)